Protein AF-A0A965J7B5-F1 (afdb_monomer_lite)

Structure (mmCIF, N/CA/C/O backbone):
data_AF-A0A965J7B5-F1
#
_entry.id   AF-A0A965J7B5-F1
#
loop_
_atom_site.group_PDB
_atom_site.id
_atom_site.type_symbol
_atom_site.label_atom_id
_atom_site.label_alt_id
_atom_site.label_comp_id
_atom_site.label_asym_id
_atom_site.label_entity_id
_atom_site.label_seq_id
_atom_site.pdbx_PDB_ins_code
_atom_site.Cartn_x
_atom_site.Cartn_y
_atom_site.Cartn_z
_atom_site.occupancy
_atom_site.B_iso_or_equiv
_atom_site.auth_seq_id
_atom_site.auth_comp_id
_atom_site.auth_asym_id
_atom_site.auth_atom_id
_atom_site.pdbx_PDB_model_num
ATOM 1 N N . MET A 1 1 ? -20.857 4.710 29.139 1.00 63.91 1 MET A N 1
ATOM 2 C CA . MET A 1 1 ? -20.641 4.285 27.735 1.00 63.91 1 MET A CA 1
ATOM 3 C C . MET A 1 1 ? -19.218 3.798 27.491 1.00 63.91 1 MET A C 1
ATOM 5 O O . MET A 1 1 ? -19.078 2.639 27.129 1.00 63.91 1 MET A O 1
ATOM 9 N N . ASN A 1 2 ? -18.172 4.587 27.774 1.00 78.38 2 ASN A N 1
ATOM 10 C CA . ASN A 1 2 ? -16.781 4.126 27.595 1.00 78.38 2 ASN A CA 1
ATOM 11 C C . ASN A 1 2 ? -16.448 2.851 28.389 1.00 78.38 2 ASN A C 1
ATOM 13 O O . ASN A 1 2 ? -15.720 2.008 27.884 1.00 78.38 2 ASN A O 1
ATOM 17 N N . SER A 1 3 ? -17.035 2.653 29.575 1.00 83.38 3 SER A N 1
ATOM 18 C CA . SER A 1 3 ? -16.912 1.403 30.343 1.00 83.38 3 SER A CA 1
ATOM 19 C C . SER A 1 3 ? -17.447 0.172 29.597 1.00 83.38 3 SER A C 1
ATOM 21 O O . SER A 1 3 ? -16.819 -0.879 29.623 1.00 83.38 3 SER A O 1
ATOM 23 N N . VAL A 1 4 ? -18.567 0.305 28.879 1.00 86.38 4 VAL A N 1
ATOM 24 C CA . VAL A 1 4 ? -19.169 -0.788 28.097 1.00 86.38 4 VAL A CA 1
ATOM 25 C C . VAL A 1 4 ? -18.271 -1.153 26.918 1.00 86.38 4 VAL A C 1
ATOM 27 O O . VAL A 1 4 ? -17.942 -2.321 26.734 1.00 86.38 4 VAL A O 1
ATOM 30 N N . PHE A 1 5 ? -17.817 -0.159 26.150 1.00 88.50 5 PHE A N 1
ATOM 31 C CA . PHE A 1 5 ? -16.920 -0.405 25.018 1.00 88.50 5 PHE A CA 1
ATOM 32 C C . PHE A 1 5 ? -15.550 -0.919 25.466 1.00 88.50 5 PHE A C 1
ATOM 34 O O . PHE A 1 5 ? -14.974 -1.769 24.791 1.00 88.50 5 PHE A O 1
ATOM 41 N N . LYS A 1 6 ? -15.057 -0.472 26.628 1.00 89.88 6 LYS A N 1
ATOM 42 C CA . LYS A 1 6 ? -13.836 -1.003 27.238 1.00 89.88 6 LYS A CA 1
ATOM 43 C C . LYS A 1 6 ? -13.984 -2.488 27.559 1.00 89.88 6 LYS A C 1
ATOM 45 O O . LYS A 1 6 ? -13.116 -3.259 27.169 1.00 89.88 6 LYS A O 1
ATOM 50 N N . ASN A 1 7 ? -15.099 -2.899 28.164 1.00 88.94 7 ASN A N 1
ATOM 51 C CA . ASN A 1 7 ? -15.363 -4.310 28.459 1.00 88.94 7 ASN A CA 1
ATOM 52 C C . ASN A 1 7 ? -15.466 -5.163 27.179 1.00 88.94 7 ASN A C 1
ATOM 54 O O . ASN A 1 7 ? -14.886 -6.246 27.118 1.00 88.94 7 ASN A O 1
ATOM 58 N N . ILE A 1 8 ? -16.155 -4.670 26.140 1.00 88.06 8 ILE A N 1
ATOM 59 C CA . ILE A 1 8 ? -16.237 -5.343 24.828 1.00 88.06 8 ILE A CA 1
ATOM 60 C C . ILE A 1 8 ? -14.834 -5.522 24.233 1.00 88.06 8 ILE A C 1
ATOM 62 O O . ILE A 1 8 ? -14.440 -6.637 23.892 1.00 88.06 8 ILE A O 1
ATOM 66 N N . CYS A 1 9 ? -14.052 -4.440 24.187 1.00 89.69 9 CYS A N 1
ATOM 67 C CA . CYS A 1 9 ? -12.683 -4.461 23.684 1.00 89.69 9 CYS A CA 1
ATOM 68 C C . CYS A 1 9 ? -11.811 -5.454 24.464 1.00 89.69 9 CYS A C 1
ATOM 70 O O . CYS A 1 9 ? -11.135 -6.279 23.857 1.00 89.69 9 CYS A O 1
ATOM 72 N N . GLN A 1 10 ? -11.860 -5.434 25.799 1.00 90.56 10 GLN A N 1
ATOM 73 C CA . GLN A 1 10 ? -11.077 -6.332 26.654 1.00 90.56 10 GLN A CA 1
ATOM 74 C C . GLN A 1 10 ? -11.414 -7.809 26.419 1.00 90.56 10 GLN A C 1
ATOM 76 O O . GLN A 1 10 ? -10.502 -8.634 26.340 1.00 90.56 10 GLN A O 1
ATOM 81 N N . ASN A 1 11 ? -12.696 -8.139 26.241 1.00 88.56 11 ASN A N 1
ATOM 82 C CA . ASN A 1 11 ? -13.115 -9.499 25.906 1.00 88.56 11 ASN A CA 1
ATOM 83 C C . ASN A 1 11 ? -12.501 -9.960 24.579 1.00 88.56 11 ASN A C 1
ATOM 85 O O . ASN A 1 11 ? -11.895 -11.027 24.522 1.00 88.56 11 ASN A O 1
ATOM 89 N N . HIS A 1 12 ? -12.572 -9.133 23.533 1.00 87.19 12 HIS A N 1
ATOM 90 C CA . HIS A 1 12 ? -11.959 -9.464 22.246 1.00 87.19 12 HIS A CA 1
ATOM 91 C C . HIS A 1 12 ? -10.430 -9.512 22.302 1.00 87.19 12 HIS A C 1
ATOM 93 O O . HIS A 1 12 ? -9.822 -10.384 21.683 1.00 87.19 12 HIS A O 1
ATOM 99 N N . CYS A 1 13 ? -9.799 -8.622 23.069 1.00 88.56 13 CYS A N 1
ATOM 100 C CA . CYS A 1 13 ? -8.353 -8.626 23.268 1.00 88.56 13 CYS A CA 1
ATOM 101 C C . CYS A 1 13 ? -7.874 -9.928 23.913 1.00 88.56 13 CYS A C 1
ATOM 103 O O . CYS A 1 13 ? -6.812 -10.427 23.538 1.00 88.56 13 CYS A O 1
ATOM 105 N N . ARG A 1 14 ? -8.646 -10.503 24.846 1.00 89.19 14 ARG A N 1
ATOM 106 C CA . ARG A 1 14 ? -8.339 -11.807 25.448 1.00 89.19 14 ARG A CA 1
ATOM 107 C C . ARG A 1 14 ? -8.349 -12.915 24.395 1.00 89.19 14 ARG A C 1
ATOM 109 O O . ARG A 1 14 ? -7.359 -13.635 24.286 1.00 89.19 14 ARG A O 1
ATOM 116 N N . ASP A 1 15 ? -9.393 -12.987 23.571 1.00 85.62 15 ASP A N 1
ATOM 117 C CA . ASP A 1 15 ? -9.508 -14.009 22.521 1.00 85.62 15 ASP A CA 1
ATOM 118 C C . ASP A 1 15 ? -8.357 -13.914 21.504 1.00 85.62 15 ASP A C 1
ATOM 120 O O . ASP A 1 15 ? -7.748 -14.918 21.125 1.00 85.62 15 ASP A O 1
ATOM 124 N N . VAL A 1 16 ? -8.022 -12.691 21.077 1.00 85.56 16 VAL A N 1
ATOM 125 C CA . VAL A 1 16 ? -6.905 -12.445 20.153 1.00 85.56 16 VAL A CA 1
ATOM 126 C C . VAL A 1 16 ? -5.571 -12.796 20.808 1.00 85.56 16 VAL A C 1
ATOM 128 O O . VAL A 1 16 ? -4.731 -13.430 20.175 1.00 85.56 16 VAL A O 1
ATOM 131 N N . THR A 1 17 ? -5.378 -12.449 22.082 1.00 87.06 17 THR A N 1
ATOM 132 C CA . THR A 1 17 ? -4.167 -12.804 22.836 1.00 87.06 17 THR A CA 1
ATOM 133 C C . THR A 1 17 ? -3.966 -14.319 22.870 1.00 87.06 17 THR A C 1
ATOM 135 O O . THR A 1 17 ? -2.873 -14.805 22.581 1.00 87.06 17 THR A O 1
ATOM 138 N N . GLU A 1 18 ? -5.014 -15.085 23.176 1.00 87.38 18 GLU A N 1
ATOM 139 C CA . GLU A 1 18 ? -4.941 -16.548 23.188 1.00 87.38 18 GLU A CA 1
ATOM 140 C C . GLU A 1 18 ? -4.599 -17.119 21.810 1.00 87.38 18 GLU A C 1
ATOM 142 O O . GLU A 1 18 ? -3.766 -18.022 21.702 1.00 87.38 18 GLU A O 1
ATOM 147 N N . TYR A 1 19 ? -5.191 -16.569 20.749 1.00 82.94 19 TYR A N 1
ATOM 148 C CA . TYR A 1 19 ? -4.880 -16.969 19.381 1.00 82.94 19 TYR A CA 1
ATOM 149 C C . TYR A 1 19 ? -3.414 -16.701 19.012 1.00 82.94 19 TYR A C 1
ATOM 151 O O . TYR A 1 19 ? -2.736 -17.588 18.485 1.00 82.94 19 TYR A O 1
ATOM 159 N N . LEU A 1 20 ? -2.903 -15.505 19.312 1.00 83.75 20 LEU A N 1
ATOM 160 C CA . LEU A 1 20 ? -1.516 -15.139 19.022 1.00 83.75 20 LEU A CA 1
ATOM 161 C C . LEU A 1 20 ? -0.523 -16.014 19.799 1.00 83.75 20 LEU A C 1
ATOM 163 O O . LEU A 1 20 ? 0.513 -16.387 19.248 1.00 83.75 20 LEU A O 1
ATOM 167 N N . ARG A 1 21 ? -0.857 -16.416 21.032 1.00 86.38 21 ARG A N 1
ATOM 168 C CA . ARG A 1 21 ? -0.061 -17.384 21.808 1.00 86.38 21 ARG A CA 1
ATOM 169 C C . ARG A 1 21 ? -0.062 -18.772 21.169 1.00 86.38 21 ARG A C 1
ATOM 171 O O . ARG A 1 21 ? 0.999 -19.360 20.978 1.00 86.38 21 ARG A O 1
ATOM 178 N N . ARG A 1 22 ? -1.230 -19.287 20.762 1.00 86.50 22 ARG A N 1
ATOM 179 C CA . ARG A 1 22 ? -1.335 -20.579 20.044 1.00 86.50 22 ARG A CA 1
ATOM 180 C C . ARG A 1 22 ? -0.564 -20.570 18.723 1.00 86.50 22 ARG A C 1
ATOM 182 O O . ARG A 1 22 ? 0.003 -21.588 18.340 1.00 86.50 22 ARG A O 1
ATOM 189 N N . SER A 1 23 ? -0.509 -19.411 18.071 1.00 82.88 23 SER A N 1
ATOM 190 C CA . SER A 1 23 ? 0.216 -19.191 16.816 1.00 82.88 23 SER A CA 1
ATOM 191 C C . SER A 1 23 ? 1.706 -18.887 17.014 1.00 82.88 23 SER A C 1
ATOM 193 O O . SER A 1 23 ? 2.396 -18.615 16.038 1.00 82.88 23 SER A O 1
ATOM 195 N N . ARG A 1 24 ? 2.212 -18.926 18.259 1.00 87.25 24 ARG A N 1
ATOM 196 C CA . ARG A 1 24 ? 3.608 -18.624 18.635 1.00 87.25 24 ARG A CA 1
ATOM 197 C C . ARG A 1 24 ? 4.084 -17.219 18.23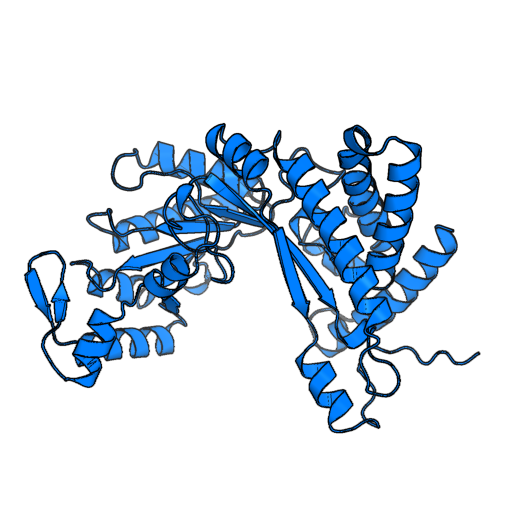9 1.00 87.25 24 ARG A C 1
ATOM 199 O O . ARG A 1 24 ? 5.279 -16.990 18.101 1.00 87.25 24 ARG A O 1
ATOM 206 N N . ILE A 1 25 ? 3.151 -16.282 18.076 1.00 85.38 25 ILE A N 1
ATOM 207 C CA . ILE A 1 25 ? 3.446 -14.858 17.859 1.00 85.38 25 ILE A CA 1
ATOM 208 C C . ILE A 1 25 ? 3.679 -14.162 19.205 1.00 85.38 25 ILE A C 1
ATOM 210 O O . ILE A 1 25 ? 4.534 -13.290 19.310 1.00 85.38 25 ILE A O 1
ATOM 214 N N . LEU A 1 26 ? 2.926 -14.558 20.237 1.00 87.00 26 LEU A N 1
ATOM 215 C CA . LEU A 1 26 ? 3.112 -14.093 21.610 1.00 87.00 26 LEU A CA 1
ATOM 216 C C . LEU A 1 26 ? 3.649 -15.213 22.499 1.00 87.00 26 LEU A C 1
ATOM 218 O O . LEU A 1 26 ? 3.188 -16.354 22.422 1.00 87.00 26 LEU A O 1
ATOM 222 N N . ASN A 1 27 ? 4.575 -14.865 23.389 1.00 89.31 27 ASN A N 1
ATOM 223 C CA . ASN A 1 27 ? 5.051 -15.763 24.433 1.00 89.31 27 ASN A CA 1
ATOM 224 C C . ASN A 1 27 ? 4.004 -15.938 25.543 1.00 89.31 27 ASN A C 1
ATOM 226 O O . ASN A 1 27 ? 3.063 -15.150 25.692 1.00 89.31 27 ASN A O 1
ATOM 230 N N . SER A 1 28 ? 4.192 -16.974 26.366 1.00 85.56 28 SER A N 1
ATOM 231 C CA . SER A 1 28 ? 3.402 -17.155 27.586 1.00 85.56 28 SER A CA 1
ATOM 232 C C . SER A 1 28 ? 3.534 -15.919 28.484 1.00 85.56 28 SER A C 1
ATOM 234 O O . SER A 1 28 ? 4.638 -15.432 28.708 1.00 85.56 28 SER A O 1
ATOM 236 N N . GLY A 1 29 ? 2.405 -15.386 28.956 1.00 86.56 29 GLY A N 1
ATOM 237 C CA . GLY A 1 29 ? 2.354 -14.158 29.756 1.00 86.56 29 GLY A CA 1
ATOM 238 C C . GLY A 1 29 ? 2.235 -12.854 28.958 1.00 86.56 29 GLY A C 1
ATOM 239 O O . GLY A 1 29 ? 1.751 -11.880 29.516 1.00 86.56 29 GLY A O 1
ATOM 240 N N . GLN A 1 30 ? 2.555 -12.826 27.657 1.00 89.19 30 GLN A N 1
ATOM 241 C CA . GLN A 1 30 ? 2.384 -11.613 26.841 1.00 89.19 30 GLN A CA 1
ATOM 242 C C . GLN A 1 30 ? 0.935 -11.426 26.386 1.00 89.19 30 GLN A C 1
ATOM 244 O O . GLN A 1 30 ? 0.268 -12.389 25.999 1.00 89.19 30 GLN A O 1
ATOM 249 N N . HIS A 1 31 ? 0.454 -10.193 26.411 1.00 89.62 31 HIS A N 1
ATOM 250 C CA . HIS A 1 31 ? -0.874 -9.752 26.012 1.00 89.62 31 HIS A CA 1
ATOM 251 C C . HIS A 1 31 ? -0.837 -8.975 24.689 1.00 89.62 31 HIS A C 1
ATOM 253 O O . HIS A 1 31 ? 0.216 -8.560 24.210 1.00 89.62 31 HIS A O 1
ATOM 259 N N . LEU A 1 32 ? -2.005 -8.753 24.078 1.00 87.69 32 LEU A N 1
ATOM 260 C CA . LEU A 1 32 ? -2.105 -7.954 22.851 1.00 87.69 32 LEU A CA 1
ATOM 261 C C . LEU A 1 32 ? -1.522 -6.536 23.011 1.00 87.69 32 LEU A C 1
ATOM 263 O O . LEU A 1 32 ? -0.931 -6.020 22.067 1.00 87.69 32 LEU A O 1
ATOM 267 N N . ALA A 1 33 ? -1.648 -5.921 24.192 1.00 88.81 33 ALA A N 1
ATOM 268 C CA . ALA A 1 33 ? -1.037 -4.622 24.476 1.00 88.81 33 ALA A CA 1
ATOM 269 C C . ALA A 1 33 ? 0.494 -4.660 24.297 1.00 88.81 33 ALA A C 1
ATOM 271 O O . ALA A 1 33 ? 1.034 -3.812 23.589 1.00 88.81 33 ALA A O 1
ATOM 272 N N . ASP A 1 34 ? 1.169 -5.710 24.786 1.00 88.75 34 ASP A N 1
ATOM 273 C CA . ASP A 1 34 ? 2.621 -5.885 24.626 1.00 88.75 34 ASP A CA 1
ATOM 274 C C . ASP A 1 34 ? 3.031 -5.946 23.150 1.00 88.75 34 ASP A C 1
ATOM 276 O O . ASP A 1 34 ? 4.076 -5.415 22.758 1.00 88.75 34 ASP A O 1
ATOM 280 N N . PHE A 1 35 ? 2.195 -6.561 22.303 1.00 87.00 35 PHE A N 1
ATOM 281 C CA . PHE A 1 35 ? 2.411 -6.567 20.857 1.00 87.00 35 PHE A CA 1
ATOM 282 C C . PHE A 1 35 ? 2.351 -5.148 20.285 1.00 87.00 35 PHE A C 1
ATOM 284 O O . PHE A 1 35 ? 3.213 -4.768 19.488 1.00 87.00 35 PHE A O 1
ATOM 291 N N . LEU A 1 36 ? 1.356 -4.353 20.690 1.00 88.56 36 LEU A N 1
ATOM 292 C CA . LEU A 1 36 ? 1.227 -2.968 20.238 1.00 88.56 36 LEU A CA 1
ATOM 293 C C . LEU A 1 36 ? 2.397 -2.103 20.721 1.00 88.56 36 LEU A C 1
ATOM 295 O O . LEU A 1 36 ? 2.904 -1.302 19.934 1.00 88.56 36 LEU A O 1
ATOM 299 N N . HIS A 1 37 ? 2.870 -2.286 21.957 1.00 89.44 37 HIS A N 1
ATOM 300 C CA . HIS A 1 37 ? 4.032 -1.568 22.497 1.00 89.44 37 HIS A CA 1
ATOM 301 C C . HIS A 1 37 ? 5.317 -1.937 21.760 1.00 89.44 37 HIS A C 1
ATOM 303 O O . HIS A 1 37 ? 6.044 -1.056 21.302 1.00 89.44 37 HIS A O 1
ATOM 309 N N . THR A 1 38 ? 5.565 -3.236 21.572 1.00 85.69 38 THR A N 1
ATOM 310 C CA . THR A 1 38 ? 6.755 -3.747 20.869 1.00 85.69 38 THR A CA 1
ATOM 311 C C . THR A 1 38 ? 6.823 -3.213 19.438 1.00 85.69 38 THR A C 1
ATOM 313 O O . THR A 1 38 ? 7.891 -2.849 18.951 1.00 85.69 38 THR A O 1
ATOM 316 N N . ASN A 1 39 ? 5.668 -3.089 18.778 1.00 83.50 39 ASN A N 1
ATOM 317 C CA . ASN A 1 39 ? 5.556 -2.564 17.417 1.00 83.50 39 ASN A CA 1
ATOM 318 C C . ASN A 1 39 ? 5.344 -1.041 17.355 1.00 83.50 39 ASN A C 1
ATOM 320 O O . ASN A 1 39 ? 5.037 -0.513 16.284 1.00 83.50 39 ASN A O 1
ATOM 324 N N . LYS A 1 40 ? 5.496 -0.330 18.483 1.00 84.38 40 LYS A N 1
ATOM 325 C CA . LYS A 1 40 ? 5.359 1.135 18.606 1.00 84.38 40 LYS A CA 1
ATOM 326 C C . LYS A 1 40 ? 4.000 1.684 18.144 1.00 84.38 40 LYS A C 1
ATOM 328 O O . LYS A 1 40 ? 3.876 2.872 17.836 1.00 84.38 40 LYS A O 1
ATOM 333 N N . LEU A 1 41 ? 2.972 0.835 18.103 1.00 86.00 41 LEU A N 1
ATOM 334 C CA . LEU A 1 41 ? 1.585 1.208 17.806 1.00 86.00 41 LEU A CA 1
ATOM 335 C C . LEU A 1 41 ? 0.918 1.901 19.000 1.00 86.00 41 LEU A C 1
ATOM 337 O O . LEU A 1 41 ? 0.046 2.740 18.795 1.00 86.00 41 LEU A O 1
ATOM 341 N N . ALA A 1 42 ? 1.360 1.563 20.209 1.00 88.00 42 ALA A N 1
ATOM 342 C CA . ALA A 1 42 ? 0.901 2.109 21.479 1.00 88.00 42 ALA A CA 1
ATOM 343 C C . ALA A 1 42 ? 2.098 2.620 22.299 1.00 88.00 42 ALA A C 1
ATOM 345 O O . ALA A 1 42 ? 3.215 2.113 22.143 1.00 88.00 42 ALA A O 1
ATOM 346 N N . ASP A 1 43 ? 1.879 3.614 23.160 1.00 85.00 43 ASP A N 1
ATOM 347 C CA . ASP A 1 43 ? 2.878 4.028 24.159 1.00 85.00 43 ASP A CA 1
ATOM 348 C C . ASP A 1 43 ? 2.965 3.016 25.308 1.00 85.00 43 ASP A C 1
ATOM 350 O O . ASP A 1 43 ? 2.020 2.276 25.542 1.00 85.00 43 ASP A O 1
ATOM 354 N N . LYS A 1 44 ? 4.079 2.995 26.058 1.00 83.19 44 LYS A N 1
ATOM 355 C CA . LYS A 1 44 ? 4.384 1.962 27.079 1.00 83.19 44 LYS A CA 1
ATOM 356 C C . LYS A 1 44 ? 3.269 1.691 28.101 1.00 83.19 44 LYS A C 1
ATOM 358 O O . LYS A 1 44 ? 3.209 0.593 28.634 1.00 83.19 44 LYS A O 1
ATOM 363 N N . ASN A 1 45 ? 2.430 2.685 28.383 1.00 86.06 45 ASN A N 1
ATOM 364 C CA . ASN A 1 45 ? 1.358 2.597 29.377 1.00 86.06 45 ASN A CA 1
ATOM 365 C C . ASN A 1 45 ? -0.041 2.630 28.743 1.00 86.06 45 ASN A C 1
ATOM 367 O O . ASN A 1 45 ? -1.022 2.759 29.463 1.00 86.06 45 ASN A O 1
ATOM 371 N N . GLU A 1 46 ? -0.128 2.594 27.413 1.00 90.06 46 GLU A N 1
ATOM 372 C CA . GLU A 1 46 ? -1.388 2.716 26.691 1.00 90.06 46 GLU A CA 1
ATOM 373 C C . GLU A 1 46 ? -1.998 1.333 26.452 1.00 90.06 46 GLU A C 1
ATOM 375 O O . GLU A 1 46 ? -1.406 0.475 25.792 1.00 90.06 46 GLU A O 1
ATOM 380 N N . GLU A 1 47 ? -3.201 1.121 26.973 1.00 92.44 47 GLU A N 1
ATOM 381 C CA . GLU A 1 47 ? -3.977 -0.095 26.737 1.00 92.44 47 GLU A CA 1
ATOM 382 C C . GLU A 1 47 ? -4.608 -0.097 25.337 1.00 92.44 47 GLU A C 1
ATOM 384 O O . GLU A 1 47 ? -4.873 0.949 24.745 1.00 92.44 47 GLU A O 1
ATOM 389 N N . VAL A 1 48 ? -4.965 -1.277 24.812 1.00 93.31 48 VAL A N 1
ATOM 390 C CA . VAL A 1 48 ? -5.558 -1.405 23.459 1.00 93.31 48 VAL A CA 1
ATOM 391 C C . VAL A 1 48 ? -6.787 -0.502 23.272 1.00 93.31 48 VAL A C 1
ATOM 393 O O . VAL A 1 48 ? -6.945 0.154 22.243 1.00 93.31 48 VAL A O 1
ATOM 396 N N . PHE A 1 49 ? -7.654 -0.427 24.285 1.00 94.69 49 PHE A N 1
ATOM 397 C CA . PHE A 1 49 ? -8.832 0.441 24.244 1.00 94.69 49 PHE A CA 1
ATOM 398 C C . PHE A 1 49 ? -8.473 1.934 24.203 1.00 94.69 49 PHE A C 1
ATOM 400 O O . PHE A 1 49 ? -9.191 2.713 23.580 1.00 94.69 49 PHE A O 1
ATOM 407 N N . GLU A 1 50 ? -7.381 2.343 24.847 1.00 95.00 50 GLU A N 1
ATOM 408 C CA . GLU A 1 50 ? -6.932 3.737 24.871 1.00 95.00 50 GLU A CA 1
ATOM 409 C C . GLU A 1 50 ? -6.386 4.156 23.508 1.00 95.00 50 GLU A C 1
ATOM 411 O O . GLU A 1 50 ? -6.769 5.223 23.025 1.00 95.00 50 GLU A O 1
ATOM 416 N N . VAL A 1 51 ? -5.649 3.264 22.830 1.00 94.75 51 VAL A N 1
ATOM 417 C CA . VAL A 1 51 ? -5.248 3.448 21.424 1.00 94.75 51 VAL A CA 1
ATOM 418 C C . VAL A 1 51 ? -6.481 3.685 20.555 1.00 94.75 51 VAL A C 1
ATOM 420 O O . VAL A 1 51 ? -6.554 4.666 19.816 1.00 94.75 51 VAL A O 1
ATOM 423 N N . PHE A 1 52 ? -7.491 2.812 20.659 1.00 96.44 52 PHE A N 1
ATOM 424 C CA . PHE A 1 52 ? -8.721 2.942 19.873 1.00 96.44 52 PHE A CA 1
ATOM 425 C C . PHE A 1 52 ? -9.466 4.237 20.188 1.00 96.44 52 PHE A C 1
ATOM 427 O O . PHE A 1 52 ? -9.899 4.935 19.271 1.00 96.44 52 PHE A O 1
ATOM 434 N N . ASN A 1 53 ? -9.589 4.591 21.465 1.00 96.19 53 ASN A N 1
ATOM 435 C CA . ASN A 1 53 ? -10.242 5.817 21.901 1.00 96.19 53 ASN A CA 1
ATOM 436 C C . ASN A 1 53 ? -9.525 7.068 21.371 1.00 96.19 53 ASN A C 1
ATOM 438 O O . ASN A 1 53 ? -10.168 7.918 20.757 1.00 96.19 53 ASN A O 1
ATOM 442 N N . ARG A 1 54 ? -8.199 7.160 21.530 1.00 96.06 54 ARG A N 1
ATOM 443 C CA . ARG A 1 54 ? -7.383 8.277 21.031 1.00 96.06 54 ARG A CA 1
ATOM 444 C C . ARG A 1 54 ? -7.475 8.400 19.513 1.00 96.06 54 ARG A C 1
ATOM 446 O O . ARG A 1 54 ? -7.797 9.479 19.015 1.00 96.06 54 ARG A O 1
ATOM 453 N N . SER A 1 55 ? -7.244 7.310 18.779 1.00 96.94 55 SER A N 1
ATOM 454 C CA . SER A 1 55 ? -7.257 7.327 17.313 1.00 96.94 55 SER A CA 1
ATOM 455 C C . SER A 1 55 ? -8.628 7.710 16.760 1.00 96.94 55 SER A C 1
ATOM 457 O O . SER A 1 55 ? -8.726 8.593 15.912 1.00 96.94 55 SER A O 1
ATOM 459 N N . THR A 1 56 ? -9.705 7.102 17.265 1.00 97.88 56 THR A N 1
ATOM 460 C CA . THR A 1 56 ? -11.064 7.400 16.786 1.00 97.88 56 THR A CA 1
ATOM 461 C C . THR A 1 56 ? -11.528 8.798 17.173 1.00 97.88 56 THR A C 1
ATOM 463 O O . THR A 1 56 ? -12.206 9.444 16.378 1.00 97.88 56 THR A O 1
ATOM 466 N N . LYS A 1 57 ? -11.151 9.304 18.356 1.00 97.75 57 LYS A N 1
ATOM 467 C CA . LYS A 1 57 ? -11.450 10.683 18.768 1.00 97.75 57 LYS A CA 1
ATOM 468 C C . LYS A 1 57 ? -10.764 11.690 17.862 1.00 97.75 57 LYS A C 1
ATOM 470 O O . LYS A 1 57 ? -11.401 12.635 17.410 1.00 97.75 57 LYS A O 1
ATOM 475 N N . PHE A 1 58 ? -9.481 11.471 17.596 1.00 97.62 58 PHE A N 1
ATOM 476 C CA . PHE A 1 58 ? -8.689 12.337 16.737 1.00 97.62 58 PHE A CA 1
ATOM 477 C C . PHE A 1 58 ? -9.255 12.391 15.310 1.00 97.62 58 PHE A C 1
ATOM 479 O O . PHE A 1 58 ? -9.429 13.473 14.757 1.00 97.62 58 PHE A O 1
ATOM 486 N N . LEU A 1 59 ? -9.614 11.234 14.744 1.00 97.75 59 LEU A N 1
ATOM 487 C CA . LEU A 1 59 ? -10.235 11.159 13.421 1.00 97.75 59 LEU A CA 1
ATOM 488 C C . LEU A 1 59 ? -11.623 11.812 13.406 1.00 97.75 59 LEU A C 1
ATOM 490 O O . LEU A 1 59 ? -11.924 12.581 12.504 1.00 97.75 59 LEU A O 1
ATOM 494 N N . ALA A 1 60 ? -12.474 11.576 14.405 1.00 98.12 60 ALA A N 1
ATOM 495 C CA . ALA A 1 60 ? -13.788 12.222 14.473 1.00 98.12 60 ALA A CA 1
ATOM 496 C C . ALA A 1 60 ? -13.693 13.753 14.604 1.00 98.12 60 ALA A C 1
ATOM 498 O O . ALA A 1 60 ? -14.501 14.477 14.017 1.00 98.12 60 ALA A O 1
ATOM 499 N N . ASP A 1 61 ? -12.689 14.247 15.333 1.00 97.81 61 ASP A N 1
ATOM 500 C CA . ASP A 1 61 ? -12.448 15.676 15.517 1.00 97.81 61 ASP A CA 1
ATOM 501 C C . ASP A 1 61 ? -12.034 16.388 14.226 1.00 97.81 61 ASP A C 1
ATOM 503 O O . ASP A 1 61 ? -12.378 17.557 14.060 1.00 97.81 61 ASP A O 1
ATOM 507 N N . ALA A 1 62 ? -11.369 15.699 13.294 1.00 96.81 62 ALA A N 1
ATOM 508 C CA . ALA A 1 62 ? -10.995 16.273 12.000 1.00 96.81 62 ALA A CA 1
ATOM 509 C C . ALA A 1 62 ? -12.216 16.728 11.180 1.00 96.81 62 ALA A C 1
ATOM 511 O O . ALA A 1 62 ? -12.157 17.735 10.478 1.00 96.81 62 ALA A O 1
ATOM 512 N N . GLY A 1 63 ? -13.357 16.050 11.328 1.00 96.44 63 GLY A N 1
ATOM 513 C CA . GLY A 1 63 ? -14.590 16.436 10.644 1.00 96.44 63 GLY A CA 1
ATOM 514 C C . GLY A 1 63 ? -15.421 17.510 11.361 1.00 96.44 63 GLY A C 1
ATOM 515 O O . GLY A 1 63 ? -16.457 17.919 10.837 1.00 96.44 63 GLY A O 1
ATOM 516 N N . LYS A 1 64 ? -14.980 18.037 12.520 1.00 97.31 64 LYS A N 1
ATOM 517 C CA . LYS A 1 64 ? -15.687 19.119 13.247 1.00 97.31 64 LYS A CA 1
ATOM 518 C C . LYS A 1 64 ? -16.006 20.320 12.363 1.00 97.31 64 LYS A C 1
ATOM 520 O O . LYS A 1 64 ? -17.065 20.919 12.521 1.00 97.31 64 LYS A O 1
ATOM 525 N N . LYS A 1 65 ? -15.112 20.661 11.433 1.00 95.19 65 LYS A N 1
ATOM 526 C CA . LYS A 1 65 ? -15.312 21.781 10.506 1.00 95.19 65 LYS A CA 1
ATOM 527 C C . LYS A 1 65 ? -16.448 21.556 9.497 1.00 95.19 65 LYS A C 1
ATOM 529 O O . LYS A 1 65 ? -16.913 22.524 8.912 1.00 95.19 65 LYS A O 1
ATOM 534 N N . TYR A 1 66 ? -16.900 20.314 9.310 1.00 95.94 66 TYR A N 1
ATOM 535 C CA . TYR A 1 66 ? -17.961 19.957 8.365 1.00 95.94 66 TYR A CA 1
ATOM 536 C C . TYR A 1 66 ? -19.317 19.738 9.035 1.00 95.94 66 TYR A C 1
ATOM 538 O O . TYR A 1 66 ? -20.331 20.200 8.523 1.00 95.94 66 TYR A O 1
ATOM 546 N N . TYR A 1 67 ? -19.347 19.045 10.175 1.00 96.38 67 TYR A N 1
ATOM 547 C CA . TYR A 1 67 ? -20.600 18.659 10.841 1.00 96.38 67 TYR A CA 1
ATOM 548 C C . TYR A 1 67 ? -20.727 19.172 12.288 1.00 96.38 67 TYR A C 1
ATOM 550 O O . TYR A 1 67 ? -21.701 18.878 12.975 1.00 96.38 67 TYR A O 1
ATOM 558 N N . GLY A 1 68 ? -19.773 19.974 12.766 1.00 97.56 68 GLY A N 1
ATOM 559 C CA . GLY A 1 68 ? -19.812 20.599 14.088 1.00 97.56 68 GLY A CA 1
ATOM 560 C C . GLY A 1 68 ? -19.371 19.689 15.242 1.00 97.56 68 GLY A C 1
ATOM 561 O O . GLY A 1 68 ? -19.211 18.475 15.116 1.00 97.56 68 GLY A O 1
ATOM 562 N N . THR A 1 69 ? -19.159 20.296 16.413 1.00 97.56 69 THR A N 1
ATOM 563 C CA . THR A 1 69 ? -18.604 19.619 17.601 1.00 97.56 69 THR A CA 1
ATOM 564 C C . THR A 1 69 ? -19.500 18.510 18.143 1.00 97.56 69 THR A C 1
ATOM 566 O O . THR A 1 69 ? -18.994 17.461 18.540 1.00 97.56 69 THR A O 1
ATOM 569 N N . GLN A 1 70 ? -20.818 18.724 18.160 1.00 97.25 70 GLN A N 1
ATOM 570 C CA . GLN A 1 70 ? -21.753 17.739 18.704 1.00 97.25 70 GLN A CA 1
ATOM 571 C C . GLN A 1 70 ? -21.788 16.472 17.843 1.00 97.25 70 GLN A C 1
ATOM 573 O O . GLN A 1 70 ? -21.697 15.364 18.369 1.00 97.25 70 GLN A O 1
ATOM 578 N N . GLU A 1 71 ? -21.850 16.628 16.520 1.00 97.75 71 GLU A N 1
ATOM 579 C CA . GLU A 1 71 ? -21.880 15.482 15.613 1.00 97.75 71 GLU A CA 1
ATOM 580 C C . GLU A 1 71 ? -20.522 14.771 15.555 1.00 97.75 71 GLU A C 1
ATOM 582 O O . GLU A 1 71 ? -20.471 13.546 15.494 1.00 97.75 71 GLU A O 1
ATOM 587 N N . ALA A 1 72 ? -19.410 15.497 15.720 1.00 97.88 72 ALA A N 1
ATOM 588 C CA . ALA A 1 72 ? -18.092 14.886 15.915 1.00 97.88 72 ALA A CA 1
ATOM 589 C C . ALA A 1 72 ? -18.045 13.955 17.130 1.00 97.88 72 ALA A C 1
ATOM 591 O O . ALA A 1 72 ? -17.476 12.866 17.057 1.00 97.88 72 ALA A O 1
ATOM 592 N N . ALA A 1 73 ? -18.659 14.357 18.245 1.00 97.12 73 ALA A N 1
ATOM 593 C CA . ALA A 1 73 ? -18.745 13.508 19.427 1.00 97.12 73 ALA A CA 1
ATOM 594 C C . ALA A 1 73 ? -19.588 12.249 19.151 1.00 97.12 73 ALA A C 1
ATOM 596 O O . ALA A 1 73 ? -19.180 11.149 19.524 1.00 97.12 73 ALA A O 1
ATOM 597 N N . ASN A 1 74 ? -20.707 12.384 18.431 1.00 96.94 74 ASN A N 1
ATOM 598 C CA . ASN A 1 74 ? -21.541 11.251 18.018 1.00 96.94 74 ASN A CA 1
ATOM 599 C C . ASN A 1 74 ? -20.768 10.269 17.119 1.00 96.94 74 ASN A C 1
ATOM 601 O O . ASN A 1 74 ? -20.801 9.055 17.347 1.00 96.94 74 ASN A O 1
ATOM 605 N N . TRP A 1 75 ? -20.022 10.783 16.138 1.00 97.94 75 TRP A N 1
ATOM 606 C CA . TRP A 1 75 ? -19.179 9.968 15.265 1.00 97.94 75 TRP A CA 1
ATOM 607 C C . TRP A 1 75 ? -18.044 9.290 16.010 1.00 97.94 75 TRP A C 1
ATOM 609 O O . TRP A 1 75 ? -17.817 8.104 15.790 1.00 97.94 75 TRP A O 1
ATOM 619 N N . HIS A 1 76 ? -17.393 9.977 16.950 1.00 97.88 76 HIS A N 1
ATOM 620 C CA . HIS A 1 76 ? -16.396 9.352 17.814 1.00 97.88 76 HIS A CA 1
ATOM 621 C C . HIS A 1 76 ? -16.959 8.105 18.511 1.00 97.88 76 HIS A C 1
ATOM 623 O O . HIS A 1 76 ? -16.309 7.061 18.492 1.00 97.88 76 HIS A O 1
ATOM 629 N N . TYR A 1 77 ? -18.180 8.166 19.055 1.00 95.88 77 TYR A N 1
ATOM 630 C CA . TYR A 1 77 ? -18.799 6.997 19.683 1.00 95.88 77 TYR A CA 1
ATOM 631 C C . TYR A 1 77 ? -19.044 5.851 18.694 1.00 95.88 77 TYR A C 1
ATOM 633 O O . TYR A 1 77 ? -18.758 4.697 19.020 1.00 95.88 77 TYR A O 1
ATOM 641 N N . LYS A 1 78 ? -19.531 6.147 17.483 1.00 96.38 78 LYS A N 1
ATOM 642 C CA . LYS A 1 78 ? -19.739 5.135 16.429 1.00 96.38 78 LYS A CA 1
ATOM 643 C C . LYS A 1 78 ? -18.420 4.509 15.966 1.00 96.38 78 LYS A C 1
ATOM 645 O O . LYS A 1 78 ? -18.330 3.288 15.819 1.00 96.38 78 LYS A O 1
ATOM 650 N N . PHE A 1 79 ? -17.386 5.329 15.795 1.00 98.00 79 PHE A N 1
ATOM 651 C CA . PHE A 1 79 ? -16.045 4.891 15.413 1.00 98.00 79 PHE A CA 1
ATOM 652 C C . PHE A 1 79 ? -15.458 3.987 16.495 1.00 98.00 79 PHE A C 1
ATOM 654 O O . PHE A 1 79 ? -15.052 2.861 16.211 1.00 98.00 79 PHE A O 1
ATOM 661 N N . LEU A 1 80 ? -15.480 4.448 17.749 1.00 97.44 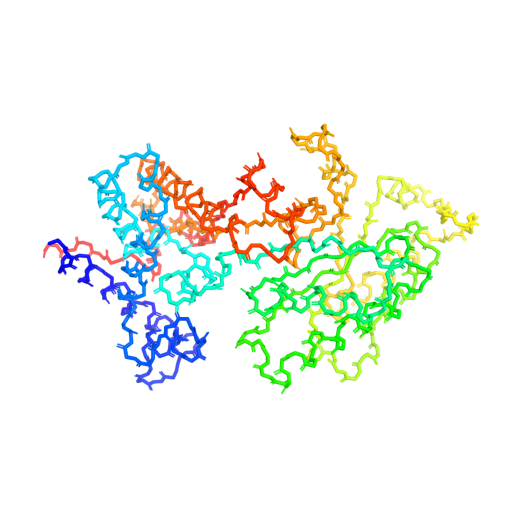80 LEU A N 1
ATOM 662 C CA . LEU A 1 80 ? -14.953 3.707 18.887 1.00 97.44 80 LEU A CA 1
ATOM 663 C C . LEU A 1 80 ? -15.668 2.372 19.068 1.00 97.44 80 LEU A C 1
ATOM 665 O O . LEU A 1 80 ? -14.999 1.361 19.252 1.00 97.44 80 LEU A O 1
ATOM 669 N N . ARG A 1 81 ? -17.002 2.338 18.961 1.00 95.56 81 ARG A N 1
ATOM 670 C CA . ARG A 1 81 ? -17.768 1.087 19.025 1.00 95.56 81 ARG A CA 1
ATOM 671 C C . ARG A 1 81 ? -17.322 0.102 17.944 1.00 95.56 81 ARG A C 1
ATOM 673 O O . ARG A 1 81 ? -17.071 -1.056 18.255 1.00 95.56 81 ARG A O 1
ATOM 680 N N . SER A 1 82 ? -17.197 0.562 16.700 1.00 96.06 82 SER A N 1
ATOM 681 C CA . SER A 1 82 ? -16.860 -0.295 15.554 1.00 96.06 82 SER A CA 1
ATOM 682 C C . SER A 1 82 ? -15.456 -0.897 15.655 1.00 96.06 82 SER A C 1
ATOM 684 O O . SER A 1 82 ? -15.248 -2.057 15.296 1.00 96.06 82 SER A O 1
ATOM 686 N N . VAL A 1 83 ? -14.497 -0.131 16.181 1.00 96.06 83 VAL A N 1
ATOM 687 C CA . VAL A 1 83 ? -13.120 -0.601 16.387 1.00 96.06 83 VAL A CA 1
ATOM 688 C C . VAL A 1 83 ? -13.005 -1.457 17.656 1.00 96.06 83 VAL A C 1
ATOM 690 O O . VAL A 1 83 ? -12.362 -2.503 17.630 1.00 96.06 83 VAL A O 1
ATOM 693 N N . ALA A 1 84 ? -13.686 -1.088 18.748 1.00 93.75 84 ALA A N 1
ATOM 694 C CA . ALA A 1 84 ? -13.710 -1.862 19.994 1.00 93.75 84 ALA A CA 1
ATOM 695 C C . ALA A 1 84 ? -14.370 -3.242 19.836 1.00 93.75 84 ALA A C 1
ATOM 697 O O . ALA A 1 84 ? -13.972 -4.178 20.521 1.00 93.75 84 ALA A O 1
ATOM 698 N N . ASP A 1 85 ? -15.336 -3.374 18.924 1.00 91.56 85 ASP A N 1
ATOM 699 C CA . ASP A 1 85 ? -15.978 -4.640 18.524 1.00 91.56 85 ASP A CA 1
ATOM 700 C C . ASP A 1 85 ? -15.158 -5.404 17.455 1.00 91.56 85 ASP A C 1
ATOM 702 O O . ASP A 1 85 ? -15.566 -6.440 16.934 1.00 91.56 85 ASP A O 1
ATOM 706 N N . PHE A 1 86 ? -13.981 -4.884 17.078 1.00 94.06 86 PHE A N 1
ATOM 707 C CA . PHE A 1 86 ? -13.073 -5.462 16.079 1.00 94.06 86 PHE A CA 1
ATOM 708 C C . PHE A 1 86 ? -13.723 -5.659 14.696 1.00 94.06 86 PHE A C 1
ATOM 710 O O . PHE A 1 86 ? -13.189 -6.411 13.879 1.00 94.06 86 PHE A O 1
ATOM 717 N N . LYS A 1 87 ? -14.859 -4.999 14.425 1.00 95.44 87 LYS A N 1
ATOM 718 C CA . LYS A 1 87 ? -15.544 -4.987 13.122 1.00 95.44 87 LYS A CA 1
ATOM 719 C C . LYS A 1 87 ? -14.748 -4.194 12.098 1.00 95.44 87 LYS A C 1
ATOM 721 O O . LYS A 1 87 ? -14.615 -4.627 10.955 1.00 95.44 87 LYS A O 1
ATOM 726 N N . VAL A 1 88 ? -14.194 -3.066 12.537 1.00 97.75 88 VAL A N 1
ATOM 727 C CA . VAL A 1 88 ? -13.332 -2.190 11.743 1.00 97.75 88 VAL A CA 1
ATOM 728 C C . VAL A 1 88 ? -11.920 -2.241 12.306 1.00 97.75 88 VAL A C 1
ATOM 730 O O . VAL A 1 88 ? -11.701 -1.955 13.481 1.00 97.75 88 VAL A O 1
ATOM 733 N N . ILE A 1 89 ? -10.952 -2.578 11.459 1.00 95.75 89 ILE A N 1
ATOM 734 C CA . ILE A 1 89 ? -9.530 -2.571 11.797 1.00 95.75 89 ILE A CA 1
ATOM 735 C C . ILE A 1 89 ? -8.891 -1.354 11.137 1.00 95.75 89 ILE A C 1
ATOM 737 O O . ILE A 1 89 ? -8.832 -1.249 9.907 1.00 95.75 89 ILE A O 1
ATOM 741 N N . LEU A 1 90 ? -8.423 -0.414 11.956 1.00 95.50 90 LEU A N 1
ATOM 742 C CA . LEU A 1 90 ? -7.743 0.785 11.472 1.00 95.50 90 LEU A CA 1
ATOM 743 C C . LEU A 1 90 ? -6.388 0.430 10.850 1.00 95.50 90 LEU A C 1
ATOM 745 O O . LEU A 1 90 ? -5.697 -0.482 11.311 1.00 95.50 90 LEU A O 1
ATOM 749 N N . GLY A 1 91 ? -5.986 1.186 9.827 1.00 91.38 91 GLY A N 1
ATOM 750 C CA . GLY A 1 91 ? -4.639 1.092 9.276 1.00 91.38 91 GLY A CA 1
ATOM 751 C C . GLY A 1 91 ? -3.577 1.372 10.345 1.00 91.38 91 GLY A C 1
ATOM 752 O O . GLY A 1 91 ? -3.786 2.179 11.253 1.00 91.38 91 GLY A O 1
ATOM 753 N N . SER A 1 92 ? -2.410 0.729 10.228 1.00 89.19 92 SER A N 1
ATOM 754 C CA . SER A 1 92 ? -1.317 0.883 11.204 1.00 89.19 92 SER A CA 1
ATOM 755 C C . SER A 1 92 ? -0.975 2.353 11.515 1.00 89.19 92 SER A C 1
ATOM 757 O O . SER A 1 92 ? -0.942 2.690 12.696 1.00 89.19 92 SER A O 1
ATOM 759 N N . PRO A 1 93 ? -0.805 3.259 10.529 1.00 90.62 93 PRO A N 1
ATOM 760 C CA . PRO A 1 93 ? -0.482 4.661 10.813 1.00 90.62 93 PRO A CA 1
ATOM 761 C C . PRO A 1 93 ? -1.588 5.418 11.557 1.00 90.62 93 PRO A C 1
ATOM 763 O O . PRO A 1 93 ? -1.285 6.320 12.333 1.00 90.62 93 PRO A O 1
ATOM 766 N N . MET A 1 94 ? -2.861 5.039 11.398 1.00 93.31 94 MET A N 1
ATOM 767 C CA . MET A 1 94 ? -3.959 5.618 12.183 1.00 93.31 94 MET A CA 1
ATOM 768 C C . MET A 1 94 ? -3.863 5.215 13.658 1.00 93.31 94 MET A C 1
ATOM 770 O O . MET A 1 94 ? -4.136 6.027 14.537 1.00 93.31 94 MET A O 1
ATOM 774 N N . LEU A 1 95 ? -3.429 3.988 13.954 1.00 92.00 95 LEU A N 1
ATOM 775 C CA . LEU A 1 95 ? -3.161 3.554 15.330 1.00 92.00 95 LEU A CA 1
ATOM 776 C C . LEU A 1 95 ? -1.910 4.255 15.889 1.00 92.00 95 LEU A C 1
ATOM 778 O O . LEU A 1 95 ? -1.918 4.793 16.996 1.00 92.00 95 LEU A O 1
ATOM 782 N N . THR A 1 96 ? -0.848 4.322 15.080 1.00 89.25 96 THR A N 1
ATOM 783 C CA . THR A 1 96 ? 0.452 4.875 15.476 1.00 89.25 96 THR A CA 1
ATOM 784 C C . THR A 1 96 ? 0.434 6.395 15.666 1.00 89.25 96 THR A C 1
ATOM 786 O O . THR A 1 96 ? 1.009 6.887 16.635 1.00 89.25 96 THR A O 1
ATOM 789 N N . ASN A 1 97 ? -0.168 7.164 14.757 1.00 91.31 97 ASN A N 1
ATOM 790 C CA . ASN A 1 97 ? 0.073 8.610 14.664 1.00 91.31 97 ASN A CA 1
ATOM 791 C C . ASN A 1 97 ? -1.116 9.468 15.131 1.00 91.31 97 ASN A C 1
ATOM 793 O O . ASN A 1 97 ? -0.899 10.552 15.676 1.00 91.31 97 ASN A O 1
ATOM 797 N N . ALA A 1 98 ? -2.360 9.005 14.962 1.00 93.31 98 ALA A N 1
ATOM 798 C CA . ALA A 1 98 ? -3.558 9.806 15.236 1.00 93.31 98 ALA A CA 1
ATOM 799 C C . ALA A 1 98 ? -3.632 10.259 16.705 1.00 93.31 98 ALA A C 1
ATOM 801 O O . ALA A 1 98 ? -3.674 9.436 17.611 1.00 93.31 98 ALA A O 1
ATOM 802 N N . GLY A 1 99 ? -3.640 11.567 16.965 1.00 90.25 99 GLY A N 1
ATOM 803 C CA . GLY A 1 99 ? -3.708 12.114 18.328 1.00 90.25 99 GLY A CA 1
ATOM 804 C C . GLY A 1 99 ? -2.448 11.914 19.175 1.00 90.25 99 GLY A C 1
ATOM 805 O O . GLY A 1 99 ? -2.485 12.195 20.367 1.00 90.25 99 GLY A O 1
ATOM 806 N N . ARG A 1 100 ? -1.348 11.434 18.578 1.00 87.44 100 ARG A N 1
ATOM 807 C CA . ARG A 1 100 ? -0.051 11.258 19.252 1.00 87.44 100 ARG A CA 1
ATOM 808 C C . ARG A 1 100 ? 1.075 12.028 18.572 1.00 87.44 100 ARG A C 1
ATOM 810 O O . ARG A 1 100 ? 1.998 12.480 19.238 1.00 87.44 100 ARG A O 1
ATOM 817 N N . ARG A 1 101 ? 1.035 12.142 17.242 1.00 82.69 101 ARG A N 1
ATOM 818 C CA . ARG A 1 101 ? 2.136 12.695 16.447 1.00 82.69 101 ARG A CA 1
ATOM 819 C C . ARG A 1 101 ? 1.629 13.635 15.372 1.00 82.69 101 ARG A C 1
ATOM 821 O O . ARG A 1 101 ? 0.598 13.393 14.737 1.00 82.69 101 ARG A O 1
ATOM 828 N N . GLU A 1 102 ? 2.436 14.643 15.085 1.00 84.75 102 GLU A N 1
ATOM 829 C CA . GLU A 1 102 ? 2.298 15.498 13.906 1.00 84.75 102 GLU A CA 1
ATOM 830 C C . GLU A 1 102 ? 2.879 14.793 12.668 1.00 84.75 102 GLU A C 1
ATOM 832 O O . GLU A 1 102 ? 3.783 15.273 11.995 1.00 84.75 102 GLU A O 1
ATOM 837 N N . LYS A 1 103 ? 2.382 13.581 12.397 1.00 86.81 103 LYS A N 1
ATOM 838 C CA . LYS A 1 103 ? 2.751 12.751 11.243 1.00 86.81 103 LYS A CA 1
ATOM 839 C C . LYS A 1 103 ? 1.504 12.335 10.472 1.00 86.81 103 LYS A C 1
ATOM 841 O O . LYS A 1 103 ? 0.401 12.327 11.023 1.00 86.81 103 LYS A O 1
ATOM 846 N N . SER A 1 104 ? 1.687 11.983 9.203 1.00 90.81 104 SER A N 1
ATOM 847 C CA . SER A 1 104 ? 0.617 11.456 8.352 1.00 90.81 104 SER A CA 1
ATOM 848 C C . SER A 1 104 ? -0.069 10.240 8.991 1.00 90.81 104 SER A C 1
ATOM 850 O O . SER A 1 104 ? 0.559 9.473 9.718 1.00 90.81 104 SER A O 1
ATOM 852 N N . VAL A 1 105 ? -1.361 10.056 8.722 1.00 94.00 105 VAL A N 1
ATOM 853 C CA . VAL A 1 105 ? -2.098 8.821 9.050 1.00 94.00 105 VAL A CA 1
ATOM 854 C C . VAL A 1 105 ? -2.312 7.924 7.818 1.00 94.00 105 VAL A C 1
ATOM 856 O O . VAL A 1 105 ? -3.011 6.916 7.913 1.00 94.00 105 VAL A O 1
ATOM 859 N N . SER A 1 106 ? -1.679 8.267 6.689 1.00 93.12 106 SER A N 1
ATOM 860 C CA . SER A 1 106 ? -1.621 7.464 5.460 1.00 93.12 106 SER A CA 1
ATOM 861 C C . SER A 1 106 ? -0.636 6.310 5.592 1.00 93.12 106 SER A C 1
ATOM 863 O O . SER A 1 106 ? 0.392 6.442 6.254 1.00 93.12 106 SER A O 1
ATOM 865 N N . ALA A 1 107 ? -0.912 5.201 4.903 1.00 89.69 107 ALA A N 1
ATOM 866 C CA . ALA A 1 107 ? -0.028 4.033 4.887 1.00 89.69 107 ALA A CA 1
ATOM 867 C C . ALA A 1 107 ? 0.899 3.976 3.677 1.00 89.69 107 ALA A C 1
ATOM 869 O O . ALA A 1 107 ? 2.016 3.477 3.802 1.00 89.69 107 ALA A O 1
ATOM 870 N N . CYS A 1 108 ? 0.456 4.463 2.518 1.00 94.06 108 CYS A N 1
ATOM 871 C CA . CYS A 1 108 ? 1.217 4.343 1.281 1.00 94.06 108 CYS A CA 1
ATOM 872 C C . CYS A 1 108 ? 1.094 5.590 0.402 1.00 94.06 108 CYS A C 1
ATOM 874 O O . CYS A 1 108 ? 0.098 6.319 0.486 1.00 94.06 108 CYS A O 1
ATOM 876 N N . SER A 1 109 ? 2.093 5.803 -0.452 1.00 96.56 109 SER A N 1
ATOM 877 C CA . SER A 1 109 ? 2.169 6.921 -1.392 1.00 96.56 109 SER A CA 1
ATOM 878 C C . SER A 1 109 ? 2.981 6.604 -2.637 1.00 96.56 109 SER A C 1
ATOM 880 O O . SER A 1 109 ? 3.798 5.688 -2.644 1.00 96.56 109 SER A O 1
ATOM 882 N N . ILE A 1 110 ? 2.806 7.427 -3.669 1.00 97.75 110 ILE A N 1
ATOM 883 C CA . ILE A 1 110 ? 3.751 7.550 -4.783 1.00 97.75 110 ILE A CA 1
ATOM 884 C C . ILE A 1 110 ? 4.408 8.924 -4.653 1.00 97.75 110 ILE A C 1
ATOM 886 O O . ILE A 1 110 ? 3.753 9.931 -4.929 1.00 97.75 110 ILE A O 1
ATOM 890 N N . PRO A 1 111 ? 5.654 9.017 -4.158 1.00 97.50 111 PRO A N 1
ATOM 891 C CA . PRO A 1 111 ? 6.360 10.291 -4.084 1.00 97.50 111 PRO A CA 1
ATOM 892 C C . PRO A 1 111 ? 6.467 10.938 -5.474 1.00 97.50 111 PRO A C 1
ATOM 894 O O . PRO A 1 111 ? 6.726 10.223 -6.440 1.00 97.50 111 PRO A O 1
ATOM 897 N N . PRO A 1 112 ? 6.319 12.269 -5.605 1.00 96.69 112 PRO A N 1
ATOM 898 C CA . PRO A 1 112 ? 6.416 12.958 -6.888 1.00 96.69 112 PRO A CA 1
ATOM 899 C C . PRO A 1 112 ? 7.881 13.176 -7.297 1.00 96.69 112 PRO A C 1
ATOM 901 O O . PRO A 1 112 ? 8.345 14.304 -7.462 1.00 96.69 112 PRO A O 1
ATOM 904 N N . VAL A 1 113 ? 8.632 12.080 -7.409 1.00 96.31 113 VAL A N 1
ATOM 905 C CA . VAL A 1 113 ? 10.041 12.085 -7.810 1.00 96.31 113 VAL A CA 1
ATOM 906 C C . VAL A 1 113 ? 10.169 11.817 -9.303 1.00 96.31 113 VAL A C 1
ATOM 908 O O . VAL A 1 113 ? 9.582 10.880 -9.831 1.00 96.31 113 VAL A O 1
ATOM 911 N N . ASN A 1 114 ? 11.006 12.590 -9.991 1.00 95.69 114 ASN A N 1
ATOM 912 C CA . ASN A 1 114 ? 11.438 12.241 -11.340 1.00 95.69 114 ASN A CA 1
ATOM 913 C C . ASN A 1 114 ? 12.812 11.566 -11.275 1.00 95.69 114 ASN A C 1
ATOM 915 O O . ASN A 1 114 ? 13.842 12.240 -11.269 1.00 95.69 114 ASN A O 1
ATOM 919 N N . LEU A 1 115 ? 12.822 10.232 -11.247 1.00 96.81 115 LEU A N 1
ATOM 920 C CA . LEU A 1 115 ? 14.038 9.431 -11.060 1.00 96.81 115 LEU A CA 1
ATOM 921 C C . LEU A 1 115 ? 15.093 9.618 -12.163 1.00 96.81 115 LEU A C 1
ATOM 923 O O . LEU A 1 115 ? 16.269 9.355 -11.929 1.00 96.81 115 LEU A O 1
ATOM 927 N N . SER A 1 116 ? 14.688 10.069 -13.353 1.00 95.19 116 SER A N 1
ATOM 928 C CA . SER A 1 116 ? 15.594 10.294 -14.490 1.00 95.19 116 SER A CA 1
ATOM 929 C C . SER A 1 116 ? 16.238 11.686 -14.500 1.00 95.19 116 SER A C 1
ATOM 931 O O . SER A 1 116 ? 17.268 11.881 -15.144 1.00 95.19 116 SER A O 1
ATOM 933 N N . LYS A 1 117 ? 15.639 12.663 -13.803 1.00 94.94 117 LYS A N 1
ATOM 934 C CA . LYS A 1 117 ? 16.036 14.083 -13.866 1.00 94.94 117 LYS A CA 1
ATOM 935 C C . LYS A 1 117 ? 16.539 14.646 -12.543 1.00 94.94 117 LYS A C 1
ATOM 937 O O . LYS A 1 117 ? 17.336 15.580 -12.556 1.00 94.94 117 LYS A O 1
ATOM 942 N N . MET A 1 118 ? 16.044 14.135 -11.420 1.00 96.00 118 MET A N 1
ATOM 943 C CA . MET A 1 118 ? 16.432 14.616 -10.095 1.00 96.00 118 MET A CA 1
ATOM 944 C C . MET A 1 118 ? 17.793 14.067 -9.683 1.00 96.00 118 MET A C 1
ATOM 946 O O . MET A 1 118 ? 18.184 12.960 -10.063 1.00 96.00 118 MET A O 1
ATOM 950 N N . LYS A 1 119 ? 18.505 14.830 -8.851 1.00 96.81 119 LYS A N 1
ATOM 951 C CA . LYS A 1 119 ? 19.736 14.337 -8.230 1.00 96.81 119 LYS A CA 1
ATOM 952 C C . LYS A 1 119 ? 19.403 13.272 -7.189 1.00 96.81 119 LYS A C 1
ATOM 954 O O . LYS A 1 119 ? 18.343 13.304 -6.563 1.00 96.81 119 LYS A O 1
ATOM 959 N N . ARG A 1 120 ? 20.336 12.347 -6.961 1.00 95.56 120 ARG A N 1
ATOM 960 C CA . ARG A 1 120 ? 20.169 11.252 -5.994 1.00 95.56 120 ARG A CA 1
ATOM 961 C C . ARG A 1 120 ? 19.840 11.771 -4.595 1.00 95.56 120 ARG A C 1
ATOM 963 O O . ARG A 1 120 ? 18.925 11.267 -3.958 1.00 95.56 120 ARG A O 1
ATOM 970 N N . GLU A 1 121 ? 20.512 12.829 -4.157 1.00 95.38 121 GLU A N 1
ATOM 971 C CA . GLU A 1 121 ? 20.311 13.434 -2.839 1.00 95.38 121 GLU A CA 1
ATOM 972 C C . GLU A 1 121 ? 18.905 14.031 -2.688 1.00 95.38 121 GLU A C 1
ATOM 974 O O . GLU A 1 121 ? 18.283 13.883 -1.639 1.00 95.38 121 GLU A O 1
ATOM 979 N N . GLU A 1 122 ? 18.377 14.655 -3.745 1.00 96.62 122 GLU A N 1
ATOM 980 C CA . GLU A 1 122 ? 17.017 15.209 -3.769 1.00 96.62 122 GLU A CA 1
ATOM 981 C C . GLU A 1 122 ? 15.967 14.092 -3.721 1.00 96.62 122 GLU A C 1
ATOM 983 O O . GLU A 1 122 ? 14.973 14.205 -3.001 1.00 96.62 122 GLU A O 1
ATOM 988 N N . ILE A 1 123 ? 16.208 12.992 -4.446 1.00 97.06 123 ILE A N 1
ATOM 989 C CA . ILE A 1 123 ? 15.363 11.792 -4.407 1.00 97.06 123 ILE A CA 1
ATOM 990 C C . ILE A 1 123 ? 15.365 11.204 -2.994 1.00 97.06 123 ILE A C 1
ATOM 992 O O . ILE A 1 123 ? 14.296 10.991 -2.428 1.00 97.06 123 ILE A O 1
ATOM 996 N N . ALA A 1 124 ? 16.541 10.973 -2.403 1.00 96.12 124 ALA A N 1
ATOM 997 C CA . ALA A 1 124 ? 16.656 10.402 -1.063 1.00 96.12 124 ALA A CA 1
ATOM 998 C C . ALA A 1 124 ? 15.994 11.281 0.002 1.00 96.12 124 ALA A C 1
ATOM 1000 O O . ALA A 1 124 ? 15.288 10.756 0.858 1.00 96.12 124 ALA A O 1
ATOM 1001 N N . GLN A 1 125 ? 16.171 12.604 -0.073 1.00 95.94 125 GLN A N 1
ATOM 1002 C CA . GLN A 1 125 ? 15.512 13.532 0.842 1.00 95.94 125 GLN A CA 1
ATOM 1003 C C . GLN A 1 125 ? 13.988 13.432 0.724 1.00 95.94 125 GLN A C 1
ATOM 1005 O O . GLN A 1 125 ? 13.307 13.237 1.730 1.00 95.94 125 GLN A O 1
ATOM 1010 N N . MET A 1 126 ? 13.453 13.507 -0.500 1.00 96.62 126 MET A N 1
ATOM 1011 C CA . MET A 1 126 ? 12.008 13.448 -0.710 1.00 96.62 126 MET A CA 1
ATOM 1012 C C . MET A 1 126 ? 11.432 12.107 -0.256 1.00 96.62 126 MET A C 1
ATOM 1014 O O . MET A 1 126 ? 10.438 12.088 0.462 1.00 96.62 126 MET A O 1
ATOM 1018 N N . VAL A 1 127 ? 12.053 10.988 -0.635 1.00 95.62 127 VAL A N 1
ATOM 1019 C CA . VAL A 1 127 ? 11.632 9.641 -0.222 1.00 95.62 127 VAL A CA 1
ATOM 1020 C C . VAL A 1 127 ? 11.665 9.501 1.304 1.00 95.62 127 VAL A C 1
ATOM 1022 O O . VAL A 1 127 ? 10.682 9.047 1.899 1.00 95.62 127 VAL A O 1
ATOM 1025 N N . GLY A 1 128 ? 12.723 9.995 1.951 1.00 94.12 128 GLY A N 1
ATOM 1026 C CA . GLY A 1 128 ? 12.841 10.007 3.406 1.00 94.12 128 GLY A CA 1
ATOM 1027 C C . GLY A 1 128 ? 11.751 10.821 4.101 1.00 94.12 128 GLY A C 1
ATOM 1028 O O . GLY A 1 128 ? 11.252 10.416 5.157 1.00 94.12 128 GLY A O 1
ATOM 1029 N N . ASP A 1 129 ? 11.280 11.915 3.498 1.00 93.88 129 ASP A N 1
ATOM 1030 C CA . ASP A 1 129 ? 10.160 12.684 4.046 1.00 93.88 129 ASP A CA 1
ATOM 1031 C C . ASP A 1 129 ? 8.844 11.881 4.067 1.00 93.88 129 ASP A C 1
ATOM 1033 O O . ASP A 1 129 ? 8.036 12.055 4.987 1.00 93.88 129 ASP A O 1
ATOM 1037 N N . TYR A 1 130 ? 8.632 10.950 3.128 1.00 94.56 130 TYR A N 1
ATOM 1038 C CA . TYR A 1 130 ? 7.504 10.006 3.180 1.00 94.56 130 TYR A CA 1
ATOM 1039 C C . TYR A 1 130 ? 7.751 8.877 4.192 1.00 94.56 130 TYR A C 1
ATOM 1041 O O . TYR A 1 130 ? 6.886 8.586 5.025 1.00 94.56 130 TYR A O 1
ATOM 1049 N N . HIS A 1 131 ? 8.940 8.271 4.194 1.00 93.56 131 HIS A N 1
ATOM 1050 C CA . HIS A 1 131 ? 9.251 7.136 5.070 1.00 93.56 131 HIS A CA 1
ATOM 1051 C C . HIS A 1 131 ? 9.245 7.505 6.559 1.00 93.56 131 HIS A C 1
ATOM 1053 O O . HIS A 1 131 ? 8.707 6.769 7.388 1.00 93.56 131 HIS A O 1
ATOM 1059 N N . THR A 1 132 ? 9.750 8.685 6.925 1.00 89.19 132 THR A N 1
ATOM 1060 C CA . THR A 1 132 ? 9.721 9.200 8.312 1.00 89.19 132 THR A CA 1
ATOM 1061 C C . THR A 1 132 ? 8.307 9.439 8.847 1.00 89.19 132 THR A C 1
ATOM 1063 O O . THR A 1 132 ? 8.094 9.457 10.071 1.00 89.19 132 THR A O 1
ATOM 1066 N N . ARG A 1 133 ? 7.318 9.542 7.950 1.00 88.94 133 ARG A N 1
ATOM 1067 C CA . ARG A 1 133 ? 5.881 9.591 8.258 1.00 88.94 133 ARG A CA 1
ATOM 1068 C C . ARG A 1 133 ? 5.220 8.207 8.294 1.00 88.94 133 ARG A C 1
ATOM 1070 O O . ARG A 1 133 ? 4.052 8.120 8.662 1.00 88.94 133 ARG A O 1
ATOM 1077 N N . GLY A 1 134 ? 5.967 7.138 8.017 1.00 88.00 134 GLY A N 1
ATOM 1078 C CA . GLY A 1 134 ? 5.495 5.752 8.042 1.00 88.00 134 GLY A CA 1
ATOM 1079 C C . GLY A 1 134 ? 4.768 5.324 6.769 1.00 88.00 134 GLY A C 1
ATOM 1080 O O . GLY A 1 134 ? 3.947 4.409 6.829 1.00 88.00 134 GLY A O 1
ATOM 1081 N N . MET A 1 135 ? 5.026 6.006 5.651 1.00 92.62 135 MET A N 1
ATOM 1082 C CA . MET A 1 135 ? 4.378 5.743 4.371 1.00 92.62 135 MET A CA 1
ATOM 1083 C C . MET A 1 135 ? 5.271 4.852 3.510 1.00 92.62 135 MET A C 1
ATOM 1085 O O . MET A 1 135 ? 6.408 5.213 3.224 1.00 92.62 135 MET A O 1
ATOM 1089 N N . GLY A 1 136 ? 4.761 3.699 3.086 1.00 94.81 136 GLY A N 1
ATOM 1090 C CA . GLY A 1 136 ? 5.416 2.883 2.068 1.00 94.81 136 GLY A CA 1
ATOM 1091 C C . GLY A 1 136 ? 5.291 3.506 0.678 1.00 94.81 136 GLY A C 1
ATOM 1092 O O . GLY A 1 136 ? 4.261 4.109 0.373 1.00 94.81 136 GLY A O 1
ATOM 1093 N N . THR A 1 137 ? 6.316 3.371 -0.159 1.00 97.31 137 THR A N 1
ATOM 1094 C CA . THR A 1 137 ? 6.413 4.129 -1.416 1.00 97.31 137 THR A CA 1
ATOM 1095 C C . THR A 1 137 ? 6.443 3.240 -2.657 1.00 97.31 137 THR A C 1
ATOM 1097 O O . THR A 1 137 ? 6.921 2.110 -2.621 1.00 97.31 137 THR A O 1
ATOM 1100 N N . GLY A 1 138 ? 5.891 3.719 -3.769 1.00 98.00 138 GLY A N 1
ATOM 1101 C CA . GLY A 1 138 ? 5.983 3.054 -5.071 1.00 98.00 138 GLY A CA 1
ATOM 1102 C C . GLY A 1 138 ? 6.700 3.922 -6.098 1.00 98.00 138 GLY A C 1
ATOM 1103 O O . GLY A 1 138 ? 6.606 5.147 -6.043 1.00 98.00 138 GLY A O 1
ATOM 1104 N N . PHE A 1 139 ? 7.396 3.283 -7.038 1.00 98.38 139 PHE A N 1
ATOM 1105 C CA . PHE A 1 139 ? 8.202 3.948 -8.059 1.00 98.38 139 PHE A CA 1
ATOM 1106 C C . PHE A 1 139 ? 7.978 3.326 -9.439 1.00 98.38 139 PHE A C 1
ATOM 1108 O O . PHE A 1 139 ? 7.976 2.100 -9.590 1.00 98.38 139 PHE A O 1
ATOM 1115 N N . CYS A 1 140 ? 7.800 4.180 -10.447 1.00 97.81 140 CYS A N 1
ATOM 1116 C CA . CYS A 1 140 ? 7.887 3.803 -11.854 1.00 97.81 140 CYS A CA 1
ATOM 1117 C C . CYS A 1 140 ? 9.330 4.006 -12.331 1.00 97.81 140 CYS A C 1
ATOM 1119 O O . CYS A 1 140 ? 9.908 5.073 -12.125 1.00 97.81 140 CYS A O 1
ATOM 1121 N N . LEU A 1 141 ? 9.921 2.980 -12.938 1.00 98.25 141 LEU A N 1
ATOM 1122 C CA . LEU A 1 141 ? 11.326 2.975 -13.357 1.00 98.25 141 LEU A CA 1
ATOM 1123 C C . LEU A 1 141 ? 11.493 3.089 -14.878 1.00 98.25 141 LEU A C 1
ATOM 1125 O O . LEU A 1 141 ? 12.618 3.030 -15.362 1.00 98.25 141 LEU A O 1
ATOM 1129 N N . ASP A 1 142 ? 10.396 3.255 -15.619 1.00 97.06 142 ASP A N 1
ATOM 1130 C CA . ASP A 1 142 ? 10.364 3.183 -17.086 1.00 97.06 142 ASP A CA 1
ATOM 1131 C C . ASP A 1 142 ? 11.266 4.218 -17.775 1.00 97.06 142 ASP A C 1
ATOM 1133 O O . ASP A 1 142 ? 11.839 3.925 -18.820 1.00 97.06 142 ASP A O 1
ATOM 1137 N N . ASP A 1 143 ? 11.428 5.403 -17.180 1.00 95.31 143 ASP A N 1
ATOM 1138 C CA . ASP A 1 143 ? 12.259 6.484 -17.728 1.00 95.31 143 ASP A CA 1
ATOM 1139 C C . ASP A 1 143 ? 13.721 6.438 -17.229 1.00 95.31 143 ASP A C 1
ATOM 1141 O O . ASP A 1 143 ? 14.521 7.332 -17.517 1.00 95.31 143 ASP A O 1
ATOM 1145 N N . VAL A 1 144 ? 14.095 5.429 -16.434 1.00 97.00 144 VAL A N 1
ATOM 1146 C CA . VAL A 1 144 ? 15.422 5.332 -15.815 1.00 97.00 144 VAL A CA 1
ATOM 1147 C C . VAL A 1 144 ? 16.354 4.500 -16.687 1.00 97.00 144 VAL A C 1
ATOM 1149 O O . VAL A 1 144 ? 16.141 3.309 -16.864 1.00 97.00 144 VAL A O 1
ATOM 1152 N N . ALA A 1 145 ? 17.465 5.090 -17.140 1.00 96.00 145 ALA A N 1
ATOM 1153 C CA . ALA A 1 145 ? 18.427 4.403 -18.008 1.00 96.00 145 ALA A CA 1
ATOM 1154 C C . ALA A 1 145 ? 19.007 3.107 -17.402 1.00 96.00 145 ALA A C 1
ATOM 1156 O O . ALA A 1 145 ? 19.207 2.129 -18.114 1.00 96.00 145 ALA A O 1
ATOM 1157 N N . GLN A 1 146 ? 19.271 3.094 -16.090 1.00 97.06 146 GLN A N 1
ATOM 1158 C CA . GLN A 1 146 ? 19.804 1.940 -15.353 1.00 97.06 146 GLN A CA 1
ATOM 1159 C C . GLN A 1 146 ? 18.874 1.579 -14.178 1.00 97.06 146 GLN A C 1
ATOM 1161 O O . GLN A 1 146 ? 19.175 1.891 -13.019 1.00 97.06 146 GLN A O 1
ATOM 1166 N N . PRO A 1 147 ? 17.718 0.939 -14.438 1.00 97.56 147 PRO A N 1
ATOM 1167 C CA . PRO A 1 147 ? 16.679 0.737 -13.428 1.00 97.56 147 PRO A CA 1
ATOM 1168 C C . PRO A 1 147 ? 17.135 -0.196 -12.297 1.00 97.56 147 PRO A C 1
ATOM 1170 O O . PRO A 1 147 ? 16.817 0.038 -11.132 1.00 97.56 147 PRO A O 1
ATOM 1173 N N . ALA A 1 148 ? 17.951 -1.209 -12.610 1.00 96.19 148 ALA A N 1
ATOM 1174 C CA . ALA A 1 148 ? 18.535 -2.109 -11.618 1.00 96.19 148 ALA A CA 1
ATOM 1175 C C . ALA A 1 148 ? 19.458 -1.379 -10.623 1.00 96.19 148 ALA A C 1
ATOM 1177 O O . ALA A 1 148 ? 19.449 -1.675 -9.428 1.00 96.19 148 ALA A O 1
ATOM 1178 N N . GLU A 1 149 ? 20.250 -0.411 -11.095 1.00 95.94 149 GLU A N 1
ATOM 1179 C CA . GLU A 1 149 ? 21.108 0.408 -10.232 1.00 95.94 149 GLU A CA 1
ATOM 1180 C C . GLU A 1 149 ? 20.274 1.358 -9.364 1.00 95.94 149 GLU A C 1
ATOM 1182 O O . GLU A 1 149 ? 20.499 1.452 -8.157 1.00 95.94 149 GLU A O 1
ATOM 1187 N N . MET A 1 150 ? 19.268 2.009 -9.956 1.00 97.38 150 MET A N 1
ATOM 1188 C CA . MET A 1 150 ? 18.376 2.920 -9.237 1.00 97.38 150 MET A CA 1
ATOM 1189 C C . MET A 1 150 ? 17.626 2.218 -8.101 1.00 97.38 150 MET A C 1
ATOM 1191 O O . MET A 1 150 ? 17.578 2.732 -6.987 1.00 97.38 150 MET A O 1
ATOM 1195 N N . VAL A 1 151 ? 17.097 1.015 -8.334 1.00 96.25 151 VAL A N 1
ATOM 1196 C CA . VAL A 1 151 ? 16.434 0.235 -7.278 1.00 96.25 151 VAL A CA 1
ATOM 1197 C C . VAL A 1 151 ? 17.397 -0.138 -6.158 1.00 96.25 151 VAL A C 1
ATOM 1199 O O . VAL A 1 151 ? 17.031 -0.032 -4.989 1.00 96.25 151 VAL A O 1
ATOM 1202 N N . ARG A 1 152 ? 18.634 -0.544 -6.476 1.00 95.19 152 ARG A N 1
ATOM 1203 C CA . ARG A 1 152 ? 19.650 -0.821 -5.445 1.00 95.19 152 ARG A CA 1
ATOM 1204 C C . ARG A 1 152 ? 19.948 0.424 -4.616 1.00 95.19 152 ARG A C 1
ATOM 1206 O O . ARG A 1 152 ? 20.021 0.326 -3.395 1.00 95.19 152 ARG A O 1
ATOM 1213 N N . TYR A 1 153 ? 20.064 1.582 -5.262 1.00 95.62 153 TYR A N 1
ATOM 1214 C CA . TYR A 1 153 ? 20.255 2.859 -4.582 1.00 95.62 153 TYR A CA 1
ATOM 1215 C C . TYR A 1 153 ? 19.083 3.196 -3.647 1.00 95.62 153 TYR A C 1
ATOM 1217 O O . TYR A 1 153 ? 19.294 3.446 -2.462 1.00 95.62 153 TYR A O 1
ATOM 1225 N N . LEU A 1 154 ? 17.842 3.133 -4.135 1.00 96.12 154 LEU A N 1
ATOM 1226 C CA . LEU A 1 154 ? 16.656 3.391 -3.312 1.00 96.12 154 LEU A CA 1
ATOM 1227 C C . LEU A 1 154 ? 16.530 2.391 -2.150 1.00 96.12 154 LEU A C 1
ATOM 1229 O O . LEU A 1 154 ? 16.165 2.768 -1.036 1.00 96.12 154 LEU A O 1
ATOM 1233 N N . ASN A 1 155 ? 16.887 1.125 -2.377 1.00 94.50 155 ASN A N 1
ATOM 1234 C CA . ASN A 1 155 ? 16.930 0.113 -1.327 1.00 94.50 155 ASN A CA 1
ATOM 1235 C C . ASN A 1 155 ? 17.966 0.462 -0.244 1.00 94.50 155 ASN A C 1
ATOM 1237 O O . ASN A 1 155 ? 17.665 0.346 0.942 1.00 94.50 155 ASN A O 1
ATOM 1241 N N . GLN A 1 156 ? 19.151 0.952 -0.627 1.00 93.25 156 GLN A N 1
ATOM 1242 C CA . GLN A 1 156 ? 20.163 1.433 0.321 1.00 93.25 156 GLN A CA 1
ATOM 1243 C C . GLN A 1 156 ? 19.667 2.633 1.134 1.00 93.25 156 GLN A C 1
ATOM 1245 O O . GLN A 1 156 ? 19.897 2.673 2.342 1.00 93.25 156 GLN A O 1
ATOM 1250 N N . VAL A 1 157 ? 18.954 3.577 0.507 1.00 93.62 157 VAL A N 1
ATOM 1251 C CA . VAL A 1 157 ? 18.319 4.705 1.212 1.00 93.62 157 VAL A CA 1
ATOM 1252 C C . VAL A 1 157 ? 17.355 4.183 2.283 1.00 93.62 157 VAL A C 1
ATOM 1254 O O . VAL A 1 157 ? 17.515 4.508 3.460 1.00 93.62 157 VAL A O 1
ATOM 1257 N N . ALA A 1 158 ? 16.433 3.291 1.911 1.00 93.00 158 ALA A N 1
ATOM 1258 C CA . ALA A 1 158 ? 15.459 2.713 2.839 1.00 93.00 158 ALA A CA 1
ATOM 1259 C C . ALA A 1 158 ? 16.115 1.900 3.976 1.00 93.00 158 ALA A C 1
ATOM 1261 O O . ALA A 1 158 ? 15.683 1.959 5.128 1.00 93.00 158 ALA A O 1
ATOM 1262 N N . MET A 1 159 ? 17.182 1.147 3.688 1.00 90.88 159 MET A N 1
ATOM 1263 C CA . MET A 1 159 ? 17.943 0.418 4.711 1.00 90.88 159 MET A CA 1
ATOM 1264 C C . MET A 1 159 ? 18.666 1.368 5.673 1.00 90.88 159 MET A C 1
ATOM 1266 O O . MET A 1 159 ? 18.626 1.157 6.887 1.00 90.88 159 MET A O 1
ATOM 1270 N N . ALA A 1 160 ? 19.292 2.429 5.155 1.00 90.50 160 ALA A N 1
ATOM 1271 C CA . ALA A 1 160 ? 20.010 3.408 5.964 1.00 90.50 160 ALA A CA 1
ATOM 1272 C C . ALA A 1 160 ? 19.075 4.146 6.935 1.00 90.50 160 ALA A C 1
ATOM 1274 O O . ALA A 1 160 ? 19.456 4.409 8.074 1.00 90.50 160 ALA A O 1
ATOM 1275 N N . GLU A 1 161 ? 17.844 4.445 6.524 1.00 90.50 161 GLU A N 1
ATOM 1276 C CA . GLU A 1 161 ? 16.828 5.059 7.386 1.00 90.50 161 GLU A CA 1
ATOM 1277 C C . GLU A 1 161 ? 16.443 4.171 8.576 1.00 90.50 161 GLU A C 1
ATOM 1279 O O . GLU A 1 161 ? 16.283 4.670 9.695 1.00 90.50 161 GLU A O 1
ATOM 1284 N N . VAL A 1 162 ? 16.337 2.853 8.359 1.00 85.06 162 VAL A N 1
ATOM 1285 C CA . VAL A 1 162 ? 16.111 1.876 9.436 1.00 85.06 162 VAL A CA 1
ATOM 1286 C C . VAL A 1 162 ? 17.315 1.832 10.373 1.00 85.06 162 VAL A C 1
ATOM 1288 O O . VAL A 1 162 ? 17.153 1.959 11.586 1.00 85.06 162 VAL A O 1
ATOM 1291 N N . GLN A 1 163 ? 18.524 1.687 9.824 1.00 85.12 163 GLN A N 1
ATOM 1292 C CA . GLN A 1 163 ? 19.760 1.556 10.605 1.00 85.12 163 GLN A CA 1
ATOM 1293 C C . GLN A 1 163 ? 20.054 2.799 11.453 1.00 85.12 163 GLN A C 1
ATOM 1295 O O . GLN A 1 163 ? 20.502 2.682 12.591 1.00 85.12 163 GLN A O 1
ATOM 1300 N N . LYS A 1 164 ? 19.755 3.993 10.929 1.00 87.25 164 LYS A N 1
ATOM 1301 C CA . LYS A 1 164 ? 19.911 5.271 11.642 1.00 87.25 164 LYS A CA 1
ATOM 1302 C C . LYS A 1 164 ? 18.781 5.554 12.637 1.00 87.25 164 LYS A C 1
ATOM 1304 O O . LYS A 1 164 ? 18.807 6.589 13.296 1.00 87.25 164 LYS A O 1
ATOM 1309 N N . GLY A 1 165 ? 17.771 4.685 12.731 1.00 81.62 165 GLY A N 1
ATOM 1310 C CA . GLY A 1 165 ? 16.610 4.888 13.600 1.00 81.62 165 GLY A CA 1
ATOM 1311 C C . GLY A 1 165 ? 15.735 6.080 13.197 1.00 81.62 165 GLY A C 1
ATOM 1312 O O . GLY A 1 165 ? 14.974 6.579 14.024 1.00 81.62 165 GLY A O 1
ATOM 1313 N N . MET A 1 166 ? 15.832 6.541 11.944 1.00 79.25 166 MET A N 1
ATOM 1314 C CA . MET A 1 166 ? 15.027 7.653 11.421 1.00 79.25 166 MET A CA 1
ATOM 1315 C C . MET A 1 166 ? 13.554 7.268 11.281 1.00 79.25 166 MET A C 1
ATOM 1317 O O . MET A 1 166 ? 12.663 8.111 11.407 1.00 79.25 166 MET A O 1
ATOM 1321 N N . ILE A 1 167 ? 13.301 5.983 11.025 1.00 78.06 167 ILE A N 1
ATOM 1322 C CA . ILE A 1 167 ? 11.960 5.422 10.923 1.00 78.06 167 ILE A CA 1
ATOM 1323 C C . ILE A 1 167 ? 11.720 4.414 12.036 1.00 78.06 167 ILE A C 1
ATOM 1325 O O . ILE A 1 167 ? 12.574 3.611 12.405 1.00 78.06 167 ILE A O 1
ATOM 1329 N N . GLU A 1 168 ? 10.520 4.457 12.597 1.00 68.50 168 GLU A N 1
ATOM 1330 C CA . GLU A 1 168 ? 10.170 3.596 13.722 1.00 68.50 168 GLU A CA 1
ATOM 1331 C C . GLU A 1 168 ? 9.802 2.178 13.311 1.00 68.50 168 GLU A C 1
ATOM 1333 O O . GLU A 1 168 ? 9.976 1.251 14.105 1.00 68.50 168 GLU A O 1
ATOM 1338 N N . ARG A 1 169 ? 9.283 2.047 12.089 1.00 73.00 169 ARG A N 1
ATOM 1339 C CA . ARG A 1 169 ? 8.904 0.804 11.431 1.00 73.00 169 ARG A CA 1
ATOM 1340 C C . ARG A 1 169 ? 9.433 0.847 10.007 1.00 73.00 169 ARG A C 1
ATOM 1342 O O . ARG A 1 169 ? 9.351 1.885 9.355 1.00 73.00 169 ARG A O 1
ATOM 1349 N N . SER A 1 170 ? 9.936 -0.288 9.536 1.00 79.12 170 SER A N 1
ATOM 1350 C CA . SER A 1 170 ? 10.340 -0.439 8.141 1.00 79.12 170 SER A CA 1
ATOM 1351 C C . SER A 1 170 ? 9.145 -0.173 7.228 1.00 79.12 170 SER A C 1
ATOM 1353 O O . SER A 1 170 ? 8.084 -0.774 7.410 1.00 79.12 170 SER A O 1
ATOM 1355 N N . CYS A 1 171 ? 9.330 0.707 6.251 1.00 86.25 171 CYS A N 1
ATOM 1356 C CA . CYS A 1 171 ? 8.362 0.924 5.185 1.00 86.25 171 CYS A CA 1
ATOM 1357 C C . CYS A 1 171 ? 8.640 -0.074 4.054 1.00 86.25 171 CYS A C 1
ATOM 1359 O O . CYS A 1 171 ? 9.799 -0.363 3.750 1.00 86.25 171 CYS A O 1
ATOM 1361 N N . GLY A 1 172 ? 7.580 -0.642 3.480 1.00 92.31 172 GLY A N 1
ATOM 1362 C CA . GLY A 1 172 ? 7.689 -1.411 2.242 1.00 92.31 172 GLY A CA 1
ATOM 1363 C C . GLY A 1 172 ? 7.810 -0.464 1.055 1.00 92.31 172 GLY A C 1
ATOM 1364 O O . GLY A 1 172 ? 7.298 0.655 1.112 1.00 92.31 172 GLY A O 1
ATOM 1365 N N . ASN A 1 173 ? 8.460 -0.918 -0.011 1.00 97.31 173 ASN A N 1
ATOM 1366 C CA . ASN A 1 173 ? 8.611 -0.153 -1.242 1.00 97.31 173 ASN A CA 1
ATOM 1367 C C . ASN A 1 173 ? 8.241 -1.012 -2.455 1.00 97.31 173 ASN A C 1
ATOM 1369 O O . ASN A 1 173 ? 8.340 -2.235 -2.384 1.00 97.31 173 ASN A O 1
ATOM 1373 N N . MET A 1 174 ? 7.848 -0.389 -3.562 1.00 98.12 174 MET A N 1
ATOM 1374 C CA . MET A 1 174 ? 7.582 -1.053 -4.840 1.00 98.12 174 MET A CA 1
ATOM 1375 C C . MET A 1 174 ? 8.405 -0.411 -5.955 1.00 98.12 174 MET A C 1
ATOM 1377 O O . MET A 1 174 ? 8.355 0.801 -6.133 1.00 98.12 174 MET A O 1
ATOM 1381 N N . GLY A 1 175 ? 9.106 -1.222 -6.742 1.00 98.25 175 GLY A N 1
ATOM 1382 C CA . GLY A 1 175 ? 9.672 -0.817 -8.027 1.00 98.25 175 GLY A CA 1
ATOM 1383 C C . GLY A 1 175 ? 8.956 -1.527 -9.169 1.00 98.25 175 GLY A C 1
ATOM 1384 O O . GLY A 1 175 ? 8.936 -2.756 -9.205 1.00 98.25 175 GLY A O 1
ATOM 1385 N N . VAL A 1 176 ? 8.396 -0.768 -10.110 1.00 98.62 176 VAL A N 1
ATOM 1386 C CA . VAL A 1 176 ? 7.767 -1.317 -11.318 1.00 98.62 176 VAL A CA 1
ATOM 1387 C C . VAL A 1 176 ? 8.556 -0.904 -12.552 1.00 98.62 176 VAL A C 1
ATOM 1389 O O . VAL A 1 176 ? 8.883 0.273 -12.698 1.00 98.62 176 VAL A O 1
ATOM 1392 N N . LEU A 1 177 ? 8.833 -1.865 -13.435 1.00 98.69 177 LEU A N 1
ATOM 1393 C CA . LEU A 1 177 ? 9.477 -1.628 -14.727 1.00 98.69 177 LEU A CA 1
ATOM 1394 C C . LEU A 1 177 ? 8.682 -2.278 -15.861 1.00 98.69 177 LEU A C 1
ATOM 1396 O O . LEU A 1 177 ? 8.286 -3.438 -15.767 1.00 98.69 177 LEU A O 1
ATOM 1400 N N . SER A 1 178 ? 8.473 -1.551 -16.951 1.00 98.31 178 SER A N 1
ATOM 1401 C CA . SER A 1 178 ? 7.857 -2.045 -18.179 1.00 98.31 178 SER A CA 1
ATOM 1402 C C . SER A 1 178 ? 8.614 -3.225 -18.780 1.00 98.31 178 SER A C 1
ATOM 1404 O O . SER A 1 178 ? 9.837 -3.197 -18.921 1.00 98.31 178 SER A O 1
ATOM 1406 N N . ILE A 1 179 ? 7.864 -4.232 -19.236 1.00 98.44 179 ILE A N 1
ATOM 1407 C CA . ILE A 1 179 ? 8.398 -5.358 -20.014 1.00 98.44 179 ILE A CA 1
ATOM 1408 C C . ILE A 1 179 ? 9.083 -4.907 -21.316 1.00 98.44 179 ILE A C 1
ATOM 1410 O O . ILE A 1 179 ? 9.933 -5.616 -21.843 1.00 98.44 179 ILE A O 1
ATOM 1414 N N . HIS A 1 180 ? 8.742 -3.716 -21.823 1.00 98.19 180 HIS A N 1
ATOM 1415 C CA . HIS A 1 180 ? 9.349 -3.126 -23.021 1.00 98.19 180 HIS A CA 1
ATOM 1416 C C . HIS A 1 180 ? 10.724 -2.503 -22.754 1.00 98.19 180 HIS A C 1
ATOM 1418 O O . HIS A 1 180 ? 11.403 -2.126 -23.706 1.00 98.19 180 HIS A O 1
ATOM 1424 N N . HIS A 1 181 ? 11.133 -2.337 -21.493 1.00 98.44 181 HIS A N 1
ATOM 1425 C CA . HIS A 1 181 ? 12.359 -1.618 -21.167 1.00 98.44 181 HIS A CA 1
ATOM 1426 C C . HIS A 1 181 ? 13.611 -2.393 -21.636 1.00 98.44 181 HIS A C 1
ATOM 1428 O O . HIS A 1 181 ? 13.693 -3.598 -21.391 1.00 98.44 181 HIS A O 1
ATOM 1434 N N . PRO A 1 182 ? 14.628 -1.743 -22.243 1.00 98.00 182 PRO A N 1
ATOM 1435 C CA . PRO A 1 182 ? 15.831 -2.426 -22.735 1.00 98.00 182 PRO A CA 1
ATOM 1436 C C . PRO A 1 182 ? 16.577 -3.200 -21.640 1.00 98.00 182 PRO A C 1
ATOM 1438 O O . PRO A 1 182 ? 17.025 -4.323 -21.844 1.00 98.00 182 PRO A O 1
ATOM 1441 N N . GLU A 1 183 ? 16.616 -2.624 -20.438 1.00 97.75 183 GLU A N 1
ATOM 1442 C CA . GLU A 1 183 ? 17.242 -3.205 -19.243 1.00 97.75 183 GLU A CA 1
ATOM 1443 C C . GLU A 1 183 ? 16.310 -4.126 -18.427 1.00 97.75 183 GLU A C 1
ATOM 1445 O O . GLU A 1 183 ? 16.567 -4.397 -17.254 1.00 97.75 183 GLU A O 1
ATOM 1450 N N . VAL A 1 184 ? 15.205 -4.622 -18.998 1.00 98.00 184 VAL A N 1
ATOM 1451 C CA . VAL A 1 184 ? 14.262 -5.471 -18.244 1.00 98.00 184 VAL A CA 1
ATOM 1452 C C . VAL A 1 184 ? 14.922 -6.748 -17.710 1.00 98.00 184 VAL A C 1
ATOM 1454 O O . VAL A 1 184 ? 14.635 -7.168 -16.589 1.00 98.00 184 VAL A O 1
ATOM 1457 N N . LEU A 1 185 ? 15.871 -7.334 -18.451 1.00 95.62 185 LEU A N 1
ATOM 1458 C CA . LEU A 1 185 ? 16.599 -8.520 -17.993 1.00 95.62 185 LEU A CA 1
ATOM 1459 C C . LEU A 1 185 ? 17.457 -8.226 -16.757 1.00 95.62 185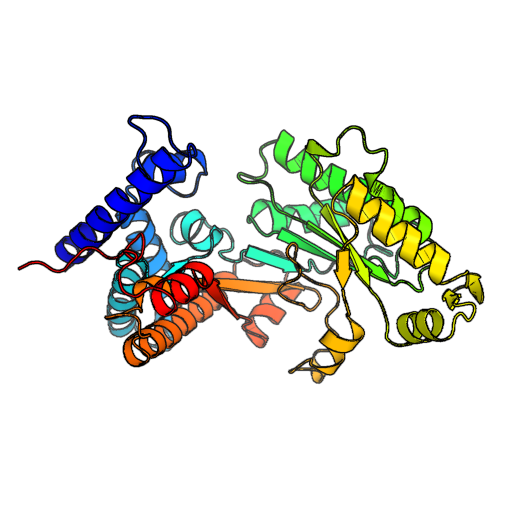 LEU A C 1
ATOM 1461 O O . LEU A 1 185 ? 17.475 -9.034 -15.828 1.00 95.62 185 LEU A O 1
ATOM 1465 N N . SER A 1 186 ? 18.160 -7.088 -16.722 1.00 95.56 186 SER A N 1
ATOM 1466 C CA . SER A 1 186 ? 18.997 -6.728 -15.572 1.00 95.56 186 SER A CA 1
ATOM 1467 C C . SER A 1 186 ? 18.139 -6.414 -14.343 1.00 95.56 186 SER A C 1
ATOM 1469 O O . SER A 1 186 ? 18.521 -6.769 -13.227 1.00 95.56 186 SER A O 1
ATOM 1471 N N . PHE A 1 187 ? 16.945 -5.848 -14.547 1.00 97.38 187 PHE A N 1
ATOM 1472 C CA . PHE A 1 187 ? 15.952 -5.621 -13.498 1.00 97.38 187 PHE A CA 1
ATOM 1473 C C . PHE A 1 187 ? 15.391 -6.920 -12.894 1.00 97.38 187 PHE A C 1
ATOM 1475 O O . PHE A 1 187 ? 15.360 -7.046 -11.671 1.00 97.38 187 PHE A O 1
ATOM 1482 N N . ILE A 1 188 ? 15.011 -7.906 -13.719 1.00 97.31 188 ILE A N 1
ATOM 1483 C CA . ILE A 1 188 ? 14.488 -9.209 -13.249 1.00 97.31 188 ILE A CA 1
ATOM 1484 C C . ILE A 1 188 ? 15.473 -9.894 -12.290 1.00 97.31 188 ILE A C 1
ATOM 1486 O O . ILE A 1 188 ? 15.073 -10.504 -11.301 1.00 97.31 188 ILE A O 1
ATOM 1490 N N . ARG A 1 189 ? 16.774 -9.743 -12.552 1.00 95.25 189 ARG A N 1
ATOM 1491 C CA . ARG A 1 189 ? 17.852 -10.392 -11.794 1.00 95.25 189 ARG A CA 1
ATOM 1492 C C . ARG A 1 189 ? 18.297 -9.630 -10.547 1.00 95.25 189 ARG A C 1
ATOM 1494 O O . ARG A 1 189 ? 19.165 -10.114 -9.828 1.00 95.25 189 ARG A O 1
ATOM 1501 N N . VAL A 1 190 ? 17.733 -8.450 -10.258 1.00 93.88 190 VAL A N 1
ATOM 1502 C CA . VAL A 1 190 ? 18.232 -7.533 -9.208 1.00 93.88 190 VAL A CA 1
ATOM 1503 C C . VAL A 1 190 ? 18.443 -8.214 -7.854 1.00 93.88 190 VAL A C 1
ATOM 1505 O O . VAL A 1 190 ? 19.414 -7.884 -7.170 1.00 93.88 190 VAL A O 1
ATOM 1508 N N . LYS A 1 191 ? 17.557 -9.144 -7.478 1.00 92.88 191 LYS A N 1
ATOM 1509 C CA . LYS A 1 191 ? 17.586 -9.834 -6.182 1.00 92.88 191 LYS A CA 1
ATOM 1510 C C . LYS A 1 191 ? 18.363 -11.151 -6.160 1.00 92.88 191 LYS A C 1
ATOM 1512 O O . LYS A 1 191 ? 18.683 -11.595 -5.063 1.00 92.88 191 LYS A O 1
ATOM 1517 N N . GLN A 1 192 ? 18.662 -11.760 -7.311 1.00 85.31 192 GLN A N 1
ATOM 1518 C CA . GLN A 1 192 ? 19.184 -13.134 -7.393 1.00 85.31 192 GLN A CA 1
ATOM 1519 C C . GLN A 1 192 ? 20.466 -13.327 -6.566 1.00 85.31 192 GLN A C 1
ATOM 1521 O O . GLN A 1 192 ? 20.565 -14.287 -5.810 1.00 85.31 192 GLN A O 1
ATOM 1526 N N . ASP A 1 193 ? 21.382 -12.359 -6.642 1.00 72.12 193 ASP A N 1
ATOM 1527 C CA . ASP A 1 193 ? 22.691 -12.409 -5.980 1.00 72.12 193 ASP A CA 1
ATOM 1528 C C . ASP A 1 193 ? 22.845 -11.337 -4.889 1.00 72.12 193 ASP A C 1
ATOM 1530 O O . ASP A 1 193 ? 23.955 -10.913 -4.564 1.00 72.12 193 ASP A O 1
ATOM 1534 N N . SER A 1 194 ? 21.736 -10.830 -4.337 1.00 78.88 194 SER A N 1
ATOM 1535 C CA . SER A 1 194 ? 21.825 -9.815 -3.287 1.00 78.88 194 SER A CA 1
ATOM 1536 C C . SER A 1 194 ? 22.282 -10.453 -1.966 1.00 78.88 194 SER A C 1
ATOM 1538 O O . SER A 1 194 ? 21.535 -11.258 -1.401 1.00 78.88 194 SER A O 1
ATOM 1540 N N . PRO A 1 195 ? 23.457 -10.078 -1.413 1.00 74.44 195 PRO A N 1
ATOM 1541 C CA . PRO A 1 195 ? 23.920 -10.620 -0.132 1.00 74.44 195 PRO A CA 1
ATOM 1542 C C . PRO A 1 195 ? 22.980 -10.241 1.024 1.00 74.44 195 PRO A C 1
ATOM 1544 O O . PRO A 1 195 ? 22.878 -10.968 2.011 1.00 74.44 195 PRO A O 1
ATOM 1547 N N . ASP A 1 196 ? 22.231 -9.149 0.853 1.00 76.69 196 ASP A N 1
ATOM 1548 C CA . ASP A 1 196 ? 21.344 -8.558 1.851 1.00 76.69 196 ASP A CA 1
ATOM 1549 C C . ASP A 1 196 ? 19.863 -8.845 1.560 1.00 76.69 196 ASP A C 1
ATOM 1551 O O . ASP A 1 196 ? 18.985 -8.095 1.987 1.00 76.69 196 ASP A O 1
ATOM 1555 N N . ILE A 1 197 ? 19.543 -9.927 0.835 1.00 83.44 197 ILE A N 1
ATOM 1556 C CA . ILE A 1 197 ? 18.156 -10.241 0.443 1.00 83.44 197 ILE A CA 1
ATOM 1557 C C . ILE A 1 197 ? 17.190 -10.294 1.641 1.00 83.44 197 ILE A C 1
ATOM 1559 O O . ILE A 1 197 ? 16.026 -9.921 1.519 1.00 83.44 197 ILE A O 1
ATOM 1563 N N . LYS A 1 198 ? 17.683 -10.693 2.822 1.00 83.81 198 LYS A N 1
ATOM 1564 C CA . LYS A 1 198 ? 16.913 -10.733 4.079 1.00 83.81 198 LYS A CA 1
ATOM 1565 C C . LYS A 1 198 ? 16.508 -9.347 4.581 1.00 83.81 198 LYS A C 1
ATOM 1567 O O . LYS A 1 198 ? 15.479 -9.215 5.238 1.00 83.81 198 LYS A O 1
ATOM 1572 N N . ASP A 1 199 ? 17.307 -8.332 4.274 1.00 85.12 199 ASP A N 1
ATOM 1573 C CA . ASP A 1 199 ? 17.098 -6.952 4.702 1.00 85.12 199 ASP A CA 1
ATOM 1574 C C . ASP A 1 199 ? 16.524 -6.066 3.598 1.00 85.12 199 ASP A C 1
ATOM 1576 O O . ASP A 1 199 ? 16.255 -4.886 3.839 1.00 85.12 199 ASP A O 1
ATOM 1580 N N . TRP A 1 200 ? 16.269 -6.635 2.422 1.00 90.94 200 TRP A N 1
ATOM 1581 C CA . TRP A 1 200 ? 15.729 -5.935 1.271 1.00 90.94 200 TRP A CA 1
ATOM 1582 C C . TRP A 1 200 ? 14.362 -5.296 1.559 1.00 90.94 200 TRP A C 1
ATOM 1584 O O . TRP A 1 200 ? 13.499 -5.884 2.211 1.00 90.94 200 TRP A O 1
ATOM 1594 N N . LYS A 1 201 ? 14.160 -4.066 1.075 1.00 93.12 201 LYS A N 1
ATOM 1595 C CA . LYS A 1 201 ? 12.994 -3.217 1.384 1.00 93.12 201 LYS A CA 1
ATOM 1596 C C . LYS A 1 201 ? 12.051 -2.991 0.202 1.00 93.12 201 LYS A C 1
ATOM 1598 O O . LYS A 1 201 ? 11.008 -2.364 0.388 1.00 93.12 201 LYS A O 1
ATOM 1603 N N . PHE A 1 202 ? 12.405 -3.479 -0.987 1.00 95.31 202 PHE A N 1
ATOM 1604 C CA . PHE A 1 202 ? 11.628 -3.324 -2.221 1.00 95.31 202 PHE A CA 1
ATOM 1605 C C . PHE A 1 202 ? 10.991 -4.634 -2.690 1.00 95.31 202 PHE A C 1
ATOM 1607 O O . PHE A 1 202 ? 11.685 -5.625 -2.912 1.00 95.31 202 PHE A O 1
ATOM 1614 N N . ASN A 1 203 ? 9.690 -4.604 -2.934 1.00 97.25 203 ASN A N 1
ATOM 1615 C CA . ASN A 1 203 ? 9.022 -5.510 -3.859 1.00 97.25 203 ASN A CA 1
ATOM 1616 C C . ASN A 1 203 ? 9.291 -5.022 -5.285 1.00 97.25 203 ASN A C 1
ATOM 1618 O O . ASN A 1 203 ? 9.414 -3.816 -5.517 1.00 97.25 203 ASN A O 1
ATOM 1622 N N . LEU A 1 204 ? 9.405 -5.946 -6.229 1.00 97.94 204 LEU A N 1
ATOM 1623 C CA . LEU A 1 204 ? 9.654 -5.654 -7.633 1.00 97.94 204 LEU A CA 1
ATOM 1624 C C . LEU A 1 204 ? 8.539 -6.257 -8.469 1.00 97.94 204 LEU A C 1
ATOM 1626 O O . LEU A 1 204 ? 8.054 -7.351 -8.197 1.00 97.94 204 LEU A O 1
ATOM 1630 N N . SER A 1 205 ? 8.109 -5.557 -9.506 1.00 98.56 205 SER A N 1
ATOM 1631 C CA . SER A 1 205 ? 7.167 -6.118 -10.466 1.00 98.56 205 SER A CA 1
ATOM 1632 C C . SER A 1 205 ? 7.489 -5.676 -11.877 1.00 98.56 205 SER A C 1
ATOM 1634 O O . SER A 1 205 ? 7.892 -4.539 -12.117 1.00 98.56 205 SER A O 1
ATOM 1636 N N . VAL A 1 206 ? 7.291 -6.585 -12.824 1.00 98.62 206 VAL A N 1
ATOM 1637 C CA . VAL A 1 206 ? 7.351 -6.253 -14.243 1.00 98.62 206 VAL A CA 1
ATOM 1638 C C . VAL A 1 206 ? 5.949 -5.866 -14.699 1.00 98.62 206 VAL A C 1
ATOM 1640 O O . VAL A 1 206 ? 4.982 -6.597 -14.471 1.00 98.62 206 VAL A O 1
ATOM 1643 N N . ASN A 1 207 ? 5.829 -4.698 -15.325 1.00 98.31 207 ASN A N 1
ATOM 1644 C CA . ASN A 1 207 ? 4.593 -4.254 -15.949 1.00 98.31 207 ASN A CA 1
ATOM 1645 C C . ASN A 1 207 ? 4.418 -4.970 -17.295 1.00 98.31 207 ASN A C 1
ATOM 1647 O O . ASN A 1 207 ? 5.076 -4.638 -18.285 1.00 98.31 207 ASN A O 1
ATOM 1651 N N . ILE A 1 208 ? 3.544 -5.973 -17.303 1.00 98.00 208 ILE A N 1
ATOM 1652 C CA . ILE A 1 208 ? 3.206 -6.788 -18.464 1.00 98.00 208 ILE A CA 1
ATOM 1653 C C . ILE A 1 208 ? 2.102 -6.101 -19.267 1.00 98.00 208 ILE A C 1
ATOM 1655 O O . ILE A 1 208 ? 1.171 -5.529 -18.706 1.00 98.00 208 ILE A O 1
ATOM 1659 N N . THR A 1 209 ? 2.203 -6.183 -20.593 1.00 96.00 209 THR A N 1
ATOM 1660 C CA . THR A 1 209 ? 1.237 -5.580 -21.522 1.00 96.00 209 THR A CA 1
ATOM 1661 C C . THR A 1 209 ? 0.519 -6.642 -22.342 1.00 96.00 209 THR A C 1
ATOM 1663 O O . THR A 1 209 ? 1.095 -7.700 -22.609 1.00 96.00 209 THR A O 1
ATOM 1666 N N . ASP A 1 210 ? -0.689 -6.321 -22.815 1.00 94.44 210 ASP A N 1
ATOM 1667 C CA . ASP A 1 210 ? -1.459 -7.164 -23.744 1.00 94.44 210 ASP A CA 1
ATOM 1668 C C . ASP A 1 210 ? -0.591 -7.613 -24.957 1.00 94.44 210 ASP A C 1
ATOM 1670 O O . ASP A 1 210 ? -0.635 -8.773 -25.363 1.00 94.44 210 ASP A O 1
ATOM 1674 N N . ALA A 1 211 ? 0.287 -6.742 -25.479 1.00 94.94 211 ALA A N 1
ATOM 1675 C CA . ALA A 1 211 ? 1.194 -7.053 -26.596 1.00 94.94 211 ALA A CA 1
ATOM 1676 C C . ALA A 1 211 ? 2.258 -8.123 -26.267 1.00 94.94 211 ALA A C 1
ATOM 1678 O O . ALA A 1 211 ? 2.612 -8.942 -27.118 1.00 94.94 211 ALA A O 1
ATOM 1679 N N . PHE A 1 212 ? 2.771 -8.136 -25.032 1.00 97.62 212 PHE A N 1
ATOM 1680 C CA . PHE A 1 212 ? 3.714 -9.168 -24.593 1.00 97.62 212 PHE A CA 1
ATOM 1681 C C . PHE A 1 212 ? 3.017 -10.524 -24.447 1.00 97.62 212 PHE A C 1
ATOM 1683 O O . PHE A 1 212 ? 3.556 -11.538 -24.884 1.00 97.62 212 PHE A O 1
ATOM 1690 N N . ILE A 1 213 ? 1.797 -10.535 -23.896 1.00 97.25 213 ILE A N 1
ATOM 1691 C CA . ILE A 1 213 ? 0.978 -11.751 -23.796 1.00 97.25 213 ILE A CA 1
ATOM 1692 C C . ILE A 1 213 ? 0.677 -12.322 -25.188 1.00 97.25 213 ILE A C 1
ATOM 1694 O O . ILE A 1 213 ? 0.871 -13.512 -25.406 1.00 97.25 213 ILE A O 1
ATOM 1698 N N . GLN A 1 214 ? 0.311 -11.481 -26.158 1.00 97.19 214 GLN A N 1
ATOM 1699 C CA . GLN A 1 214 ? 0.106 -11.922 -27.545 1.00 97.19 214 GLN A CA 1
ATOM 1700 C C . GLN A 1 214 ? 1.378 -12.522 -28.161 1.00 97.19 214 GLN A C 1
ATOM 1702 O O . GLN A 1 214 ? 1.323 -13.569 -28.803 1.00 97.19 214 GLN A O 1
ATOM 1707 N N . SER A 1 215 ? 2.538 -11.897 -27.927 1.00 98.06 215 SER A N 1
ATOM 1708 C CA . SER A 1 215 ? 3.827 -12.417 -28.411 1.00 98.06 215 SER A CA 1
ATOM 1709 C C . SER A 1 215 ? 4.159 -13.781 -27.788 1.00 98.06 215 SER A C 1
ATOM 1711 O O . SER A 1 215 ? 4.653 -14.673 -28.477 1.00 98.06 215 SER A O 1
ATOM 1713 N N . LEU A 1 216 ? 3.844 -13.975 -26.499 1.00 97.38 216 LEU A N 1
ATOM 1714 C CA . LEU A 1 216 ? 3.971 -15.263 -25.812 1.00 97.38 216 LEU A CA 1
ATOM 1715 C C . LEU A 1 216 ? 3.084 -16.340 -26.441 1.00 97.38 216 LEU A C 1
ATOM 1717 O O . LEU A 1 216 ? 3.579 -17.420 -26.761 1.00 97.38 216 LEU A O 1
ATOM 1721 N N . GLU A 1 217 ? 1.794 -16.055 -26.618 1.00 98.12 217 GLU A N 1
ATOM 1722 C CA . GLU A 1 217 ? 0.818 -17.008 -27.160 1.00 98.12 217 GLU A CA 1
ATOM 1723 C C . GLU A 1 217 ? 1.165 -17.428 -28.594 1.00 98.12 217 GLU A C 1
ATOM 1725 O O . GLU A 1 217 ? 1.169 -18.621 -28.908 1.00 98.12 217 GLU A O 1
ATOM 1730 N N . ASN A 1 218 ? 1.541 -16.461 -29.435 1.00 98.06 218 ASN A N 1
ATOM 1731 C CA . ASN A 1 218 ? 1.891 -16.697 -30.837 1.00 98.06 218 ASN A CA 1
ATOM 1732 C C . ASN A 1 218 ? 3.317 -17.233 -31.031 1.00 98.06 218 ASN A C 1
ATOM 1734 O O . ASN A 1 218 ? 3.661 -17.658 -32.132 1.00 98.06 218 ASN A O 1
ATOM 1738 N N . LYS A 1 219 ? 4.144 -17.239 -29.975 1.00 97.44 219 LYS A N 1
ATOM 1739 C CA . LYS A 1 219 ? 5.575 -17.595 -30.023 1.00 97.44 219 LYS A CA 1
ATOM 1740 C C . LYS A 1 219 ? 6.363 -16.728 -31.012 1.00 97.44 219 LYS A C 1
ATOM 1742 O O . LYS A 1 219 ? 7.243 -17.214 -31.722 1.00 97.44 219 LYS A O 1
ATOM 1747 N N . GLU A 1 220 ? 6.046 -15.439 -31.049 1.00 97.62 220 GLU A N 1
ATOM 1748 C CA . GLU A 1 220 ? 6.693 -14.463 -31.925 1.00 97.62 220 GLU A CA 1
ATOM 1749 C C . GLU A 1 220 ? 7.706 -13.608 -31.152 1.00 97.62 220 GLU A C 1
ATOM 1751 O O . GLU A 1 220 ? 7.490 -13.322 -29.974 1.00 97.62 220 GLU A O 1
ATOM 1756 N N . PRO A 1 221 ? 8.807 -13.156 -31.784 1.00 98.12 221 PRO A N 1
ATOM 1757 C CA . PRO A 1 221 ? 9.765 -12.280 -31.119 1.00 98.12 221 PRO A CA 1
ATOM 1758 C C . PRO A 1 221 ? 9.113 -10.984 -30.622 1.00 98.12 221 PRO A C 1
ATOM 1760 O O . PRO A 1 221 ? 8.508 -10.239 -31.395 1.00 98.12 221 PRO A O 1
ATOM 1763 N N . PHE A 1 222 ? 9.312 -10.672 -29.345 1.00 98.31 222 PHE A N 1
ATOM 1764 C CA . PHE A 1 222 ? 8.843 -9.440 -28.725 1.00 98.31 222 PHE A CA 1
ATOM 1765 C C . PHE A 1 222 ? 9.870 -8.322 -28.922 1.00 98.31 222 PHE A C 1
ATOM 1767 O O . PHE A 1 222 ? 11.071 -8.547 -28.788 1.00 98.31 222 PHE A O 1
ATOM 1774 N N . THR A 1 223 ? 9.417 -7.116 -29.259 1.00 98.25 223 THR A N 1
ATOM 1775 C CA . THR A 1 223 ? 10.301 -5.974 -29.540 1.00 98.25 223 THR A CA 1
ATOM 1776 C C . THR A 1 223 ? 10.337 -5.028 -28.343 1.00 98.25 223 THR A C 1
ATOM 1778 O O . THR A 1 223 ? 9.307 -4.478 -27.965 1.00 98.25 223 THR A O 1
ATOM 1781 N N . LEU A 1 224 ? 11.522 -4.835 -27.763 1.00 98.06 224 LEU A N 1
ATOM 1782 C CA . LEU A 1 224 ? 11.779 -3.849 -26.712 1.00 98.06 224 LEU A CA 1
ATOM 1783 C C . LEU A 1 224 ? 11.742 -2.423 -27.285 1.00 98.06 224 LEU A C 1
ATOM 1785 O O . LEU A 1 224 ? 11.821 -2.218 -28.497 1.00 98.06 224 LEU A O 1
ATOM 1789 N N . SER A 1 225 ? 11.676 -1.411 -26.420 1.00 97.12 225 SER A N 1
ATOM 1790 C CA . SER A 1 225 ? 11.536 -0.007 -26.834 1.00 97.12 225 SER A CA 1
ATOM 1791 C C . SER A 1 225 ? 12.726 0.532 -27.640 1.00 97.12 225 SER A C 1
ATOM 1793 O O . SER A 1 225 ? 12.565 1.483 -28.400 1.00 97.12 225 SER A O 1
ATOM 1795 N N . ASN A 1 226 ? 13.904 -0.091 -27.533 1.00 96.88 226 ASN A N 1
ATOM 1796 C CA . ASN A 1 226 ? 15.084 0.215 -28.351 1.00 96.88 226 ASN A CA 1
ATOM 1797 C C . ASN A 1 226 ? 15.098 -0.511 -29.715 1.00 96.88 226 ASN A C 1
ATOM 1799 O O . ASN A 1 226 ? 16.083 -0.421 -30.444 1.00 96.88 226 ASN A O 1
ATOM 1803 N N . GLY A 1 227 ? 14.046 -1.262 -30.055 1.00 97.50 227 GLY A N 1
ATOM 1804 C CA . GLY A 1 227 ? 13.945 -2.044 -31.289 1.00 97.50 227 GLY A CA 1
ATOM 1805 C C . GLY A 1 227 ? 14.588 -3.434 -31.223 1.00 97.50 227 GLY A C 1
ATOM 1806 O O . GLY A 1 227 ? 14.472 -4.201 -32.182 1.00 97.50 227 GLY A O 1
ATOM 1807 N N . GLN A 1 228 ? 15.241 -3.797 -30.115 1.00 97.31 228 GLN A N 1
ATOM 1808 C CA . GLN A 1 228 ? 15.800 -5.134 -29.934 1.00 97.31 228 GLN A CA 1
ATOM 1809 C C . GLN A 1 228 ? 14.679 -6.172 -29.854 1.00 97.31 228 GLN A C 1
ATOM 1811 O O . GLN A 1 228 ? 13.728 -6.021 -29.089 1.00 97.31 228 GLN A O 1
ATOM 1816 N N . LYS A 1 229 ? 14.821 -7.261 -30.612 1.00 97.62 229 LYS A N 1
ATOM 1817 C CA . LYS A 1 229 ? 13.915 -8.409 -30.541 1.00 97.62 229 LYS A CA 1
ATOM 1818 C C . LYS A 1 229 ? 14.429 -9.430 -29.534 1.00 97.62 229 LYS A C 1
ATOM 1820 O O . LYS A 1 229 ? 15.602 -9.796 -29.570 1.00 97.62 229 LYS A O 1
ATOM 1825 N N . VAL A 1 230 ? 13.542 -9.902 -28.670 1.00 97.25 230 VAL A N 1
ATOM 1826 C CA . VAL A 1 230 ? 13.809 -10.931 -27.663 1.00 97.25 230 VAL A CA 1
ATOM 1827 C C . VAL A 1 230 ? 12.785 -12.053 -27.773 1.00 97.25 230 VAL A C 1
ATOM 1829 O O . VAL A 1 230 ? 11.663 -11.843 -28.231 1.00 97.25 230 VAL A O 1
ATOM 1832 N N . ASP A 1 231 ? 13.172 -13.254 -27.354 1.00 97.94 231 ASP A N 1
ATOM 1833 C CA . ASP A 1 231 ? 12.235 -14.367 -27.235 1.00 97.94 231 ASP A CA 1
ATOM 1834 C C . ASP A 1 231 ? 11.359 -14.157 -25.983 1.00 97.94 231 ASP A C 1
ATOM 1836 O O . ASP A 1 231 ? 11.890 -14.142 -24.862 1.00 97.94 231 ASP A O 1
ATOM 1840 N N . PRO A 1 232 ? 10.032 -13.986 -26.132 1.00 98.00 232 PRO A N 1
ATOM 1841 C CA . PRO A 1 232 ? 9.160 -13.779 -24.986 1.00 98.00 232 PRO A CA 1
ATOM 1842 C C . PRO A 1 232 ? 9.107 -15.004 -24.063 1.00 98.00 232 PRO A C 1
ATOM 1844 O O . PRO A 1 232 ? 8.962 -14.830 -22.854 1.00 98.00 232 PRO A O 1
ATOM 1847 N N . GLN A 1 233 ? 9.284 -16.226 -24.583 1.00 98.19 233 GLN A N 1
ATOM 1848 C CA . GLN A 1 233 ? 9.285 -17.458 -23.785 1.00 98.19 233 GLN A CA 1
ATOM 1849 C C . GLN A 1 233 ? 10.476 -17.489 -22.831 1.00 98.19 233 GLN A C 1
ATOM 1851 O O . GLN A 1 233 ? 10.324 -17.816 -21.652 1.00 98.19 233 GLN A O 1
ATOM 1856 N N . VAL A 1 234 ? 11.653 -17.083 -23.315 1.00 97.50 234 VAL A N 1
ATOM 1857 C CA . VAL A 1 234 ? 12.854 -16.949 -22.480 1.00 97.50 234 VAL A CA 1
ATOM 1858 C C . VAL A 1 234 ? 12.646 -15.869 -21.422 1.00 97.50 234 VAL A C 1
ATOM 1860 O O . VAL A 1 234 ? 12.939 -16.099 -20.2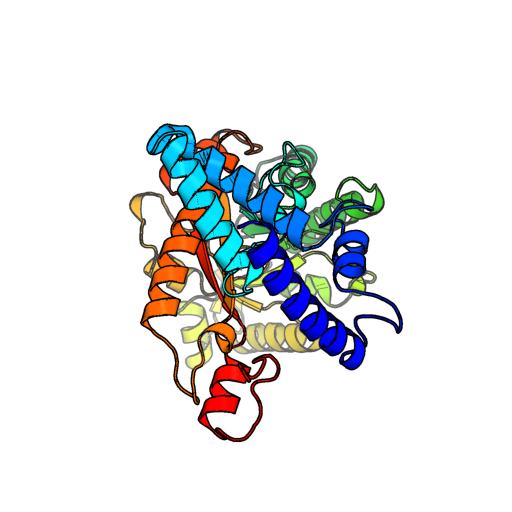50 1.00 97.50 234 VAL A O 1
ATOM 1863 N N . LEU A 1 235 ? 12.095 -14.711 -21.801 1.00 97.12 235 LEU A N 1
ATOM 1864 C CA . LEU A 1 235 ? 11.884 -13.608 -20.863 1.00 97.12 235 LEU A CA 1
ATOM 1865 C C . LEU A 1 235 ? 10.881 -13.969 -19.754 1.00 97.12 235 LEU A C 1
ATOM 1867 O O . LEU A 1 235 ? 11.151 -13.719 -18.582 1.00 97.12 235 LEU A O 1
ATOM 1871 N N . MET A 1 236 ? 9.766 -14.617 -20.100 1.00 98.12 236 MET A N 1
ATOM 1872 C CA . MET A 1 236 ? 8.779 -15.090 -19.124 1.00 98.12 236 MET A CA 1
ATOM 1873 C C . MET A 1 236 ? 9.335 -16.213 -18.239 1.00 98.12 236 MET A C 1
ATOM 1875 O O . MET A 1 236 ? 9.084 -16.222 -17.035 1.00 98.12 236 MET A O 1
ATOM 1879 N N . SER A 1 237 ? 10.138 -17.121 -18.803 1.00 98.06 237 SER A N 1
ATOM 1880 C CA . SER A 1 237 ? 10.810 -18.170 -18.024 1.00 98.06 237 SER A CA 1
ATOM 1881 C C . SER A 1 237 ? 11.773 -17.576 -16.998 1.00 98.06 237 SER A C 1
ATOM 1883 O O . SER A 1 237 ? 11.760 -17.997 -15.846 1.00 98.06 237 SER A O 1
ATOM 1885 N N . LEU A 1 238 ? 12.541 -16.546 -17.375 1.00 97.25 238 LEU A N 1
ATOM 1886 C CA . LEU A 1 238 ? 13.422 -15.834 -16.447 1.00 97.25 238 LEU A CA 1
ATOM 1887 C C . LEU A 1 238 ? 12.637 -15.159 -15.319 1.00 97.25 238 LEU A C 1
ATOM 1889 O O . LEU A 1 238 ? 13.051 -15.256 -14.166 1.00 97.25 238 LEU A O 1
ATOM 1893 N N . ILE A 1 239 ? 11.502 -14.515 -15.620 1.00 98.25 239 ILE A N 1
ATOM 1894 C CA . ILE A 1 239 ? 10.631 -13.932 -14.587 1.00 98.25 239 ILE A CA 1
ATOM 1895 C C . ILE A 1 239 ? 10.165 -15.019 -13.609 1.00 98.25 239 ILE A C 1
ATOM 1897 O O . ILE A 1 239 ? 10.305 -14.852 -12.399 1.00 98.25 239 ILE A O 1
ATOM 1901 N N . ALA A 1 240 ? 9.661 -16.144 -14.122 1.00 98.25 240 ALA A N 1
ATOM 1902 C CA . ALA A 1 240 ? 9.165 -17.243 -13.300 1.00 98.25 240 ALA A CA 1
ATOM 1903 C C . ALA A 1 240 ? 10.266 -17.887 -12.439 1.00 98.25 240 ALA A C 1
ATOM 1905 O O . ALA A 1 240 ? 10.040 -18.159 -11.261 1.00 98.25 240 ALA A O 1
ATOM 1906 N N . GLU A 1 241 ? 11.459 -18.097 -12.999 1.00 97.56 241 GLU A N 1
ATOM 1907 C CA . GLU A 1 241 ? 12.616 -18.643 -12.283 1.00 97.56 241 GLU A CA 1
ATOM 1908 C C . GLU A 1 241 ? 13.024 -17.743 -11.109 1.00 97.56 241 GLU A C 1
ATOM 1910 O O . GLU A 1 241 ? 13.241 -18.223 -9.996 1.00 97.56 241 GLU A O 1
ATOM 1915 N N . HIS A 1 242 ? 13.061 -16.427 -11.321 1.00 96.25 242 HIS A N 1
ATOM 1916 C CA . HIS A 1 242 ? 13.455 -15.467 -10.288 1.00 96.25 242 HIS A CA 1
ATOM 1917 C C . HIS A 1 242 ? 12.379 -15.295 -9.221 1.00 96.25 242 HIS A C 1
ATOM 1919 O O . HIS A 1 242 ? 12.695 -15.277 -8.026 1.00 96.25 242 HIS A O 1
ATOM 1925 N N . ALA A 1 243 ? 11.110 -15.266 -9.639 1.00 96.62 243 ALA A N 1
ATOM 1926 C CA . ALA A 1 243 ? 9.979 -15.277 -8.725 1.00 96.62 243 ALA A CA 1
ATOM 1927 C C . ALA A 1 243 ? 9.984 -16.545 -7.860 1.00 96.62 243 ALA A C 1
ATOM 1929 O O . ALA A 1 243 ? 9.715 -16.474 -6.664 1.00 96.62 243 ALA A O 1
ATOM 1930 N N . HIS A 1 244 ? 10.359 -17.697 -8.424 1.00 95.94 244 HIS A N 1
ATOM 1931 C CA . HIS A 1 244 ? 10.524 -18.932 -7.661 1.00 95.94 244 HIS A CA 1
ATOM 1932 C C . HIS A 1 244 ? 11.700 -18.859 -6.676 1.00 95.94 244 HIS A C 1
ATOM 1934 O O . HIS A 1 244 ? 11.559 -19.266 -5.525 1.00 95.94 244 HIS A O 1
ATOM 1940 N N . ALA A 1 245 ? 12.843 -18.320 -7.107 1.00 92.94 245 ALA A N 1
ATOM 1941 C CA . ALA A 1 245 ? 14.050 -18.247 -6.289 1.00 92.94 245 ALA A CA 1
ATOM 1942 C C . ALA A 1 245 ? 13.951 -17.230 -5.137 1.00 92.94 245 ALA A C 1
ATOM 1944 O O . ALA A 1 245 ? 14.500 -17.466 -4.061 1.00 92.94 245 ALA A O 1
ATOM 1945 N N . THR A 1 246 ? 13.277 -16.094 -5.353 1.00 93.06 246 THR A N 1
ATOM 1946 C CA . THR A 1 246 ? 13.330 -14.939 -4.434 1.00 93.06 246 THR A CA 1
ATOM 1947 C C . THR A 1 246 ? 11.972 -14.367 -4.030 1.00 93.06 246 THR A C 1
ATOM 1949 O O . THR A 1 246 ? 11.918 -13.516 -3.144 1.00 93.06 246 THR A O 1
ATOM 1952 N N . GLY A 1 247 ? 10.878 -14.815 -4.651 1.00 93.38 247 GLY A N 1
ATOM 1953 C CA . GLY A 1 247 ? 9.547 -14.215 -4.513 1.00 93.38 247 GLY A CA 1
ATOM 1954 C C . GLY A 1 247 ? 9.280 -13.039 -5.463 1.00 93.38 247 GLY A C 1
ATOM 1955 O O . GLY A 1 247 ? 8.146 -12.574 -5.534 1.00 93.38 247 GLY A O 1
ATOM 1956 N N . ASP A 1 248 ? 10.286 -12.587 -6.218 1.00 95.62 248 ASP A N 1
ATOM 1957 C CA . ASP A 1 248 ? 10.230 -11.426 -7.110 1.00 95.62 248 ASP A CA 1
ATOM 1958 C C . ASP A 1 248 ? 10.960 -11.681 -8.447 1.00 95.62 248 ASP A C 1
ATOM 1960 O O . ASP A 1 248 ? 11.895 -12.478 -8.492 1.00 95.62 248 ASP A O 1
ATOM 1964 N N . PRO A 1 249 ? 10.617 -10.950 -9.522 1.00 97.50 249 PRO A N 1
ATOM 1965 C CA . PRO A 1 249 ? 9.578 -9.924 -9.569 1.00 97.50 249 PRO A CA 1
ATOM 1966 C C . PRO A 1 249 ? 8.171 -10.515 -9.734 1.00 97.50 249 PRO A C 1
ATOM 1968 O O . PRO A 1 249 ? 7.970 -11.538 -10.384 1.00 97.50 249 PRO A O 1
ATOM 1971 N N . GLY A 1 250 ? 7.180 -9.824 -9.173 1.00 98.00 250 GLY A N 1
ATOM 1972 C CA . GLY A 1 250 ? 5.769 -10.032 -9.480 1.00 98.00 250 GLY A CA 1
ATOM 1973 C C . GLY A 1 250 ? 5.379 -9.500 -10.864 1.00 98.00 250 GLY A C 1
ATOM 1974 O O . GLY A 1 250 ? 6.195 -8.950 -11.607 1.00 98.00 250 GLY A O 1
ATOM 1975 N N . LEU A 1 251 ? 4.097 -9.636 -11.203 1.00 98.19 251 LEU A N 1
ATOM 1976 C CA . LEU A 1 251 ? 3.518 -9.098 -12.433 1.00 98.19 251 LEU A CA 1
ATOM 1977 C C . LEU A 1 251 ? 2.478 -8.031 -12.090 1.00 98.19 251 LEU A C 1
ATOM 1979 O O . LEU A 1 251 ? 1.604 -8.258 -11.253 1.00 98.19 251 LEU A O 1
ATOM 1983 N N . ILE A 1 252 ? 2.533 -6.895 -12.779 1.00 97.75 252 ILE A N 1
ATOM 1984 C CA . ILE A 1 252 ? 1.499 -5.856 -12.736 1.00 97.75 252 ILE A CA 1
ATOM 1985 C C . ILE A 1 252 ? 1.015 -5.593 -14.161 1.00 97.75 252 ILE A C 1
ATOM 1987 O O . ILE A 1 252 ? 1.794 -5.645 -15.103 1.00 97.75 252 ILE A O 1
ATOM 1991 N N . PHE A 1 253 ? -0.272 -5.296 -14.324 1.00 97.19 253 PHE A N 1
ATOM 1992 C CA . PHE A 1 253 ? -0.883 -5.013 -15.625 1.00 97.19 253 PHE A CA 1
ATOM 1993 C C . PHE A 1 253 ? -1.359 -3.556 -15.656 1.00 97.19 253 PHE A C 1
ATOM 1995 O O . PHE A 1 253 ? -2.547 -3.262 -15.462 1.00 97.19 253 PHE A O 1
ATOM 2002 N N . MET A 1 254 ? -0.421 -2.611 -15.819 1.00 95.25 254 MET A N 1
ATOM 2003 C CA . MET A 1 254 ? -0.736 -1.176 -15.736 1.00 95.25 254 MET A CA 1
ATOM 2004 C C . MET A 1 254 ? -1.645 -0.706 -16.874 1.00 95.25 254 MET A C 1
ATOM 2006 O O . MET A 1 254 ? -2.356 0.288 -16.714 1.00 95.25 254 MET A O 1
ATOM 2010 N N . ASP A 1 255 ? -1.645 -1.391 -18.016 1.00 92.50 255 ASP A N 1
ATOM 2011 C CA . ASP A 1 255 ? -2.559 -1.133 -19.131 1.00 92.50 255 ASP A CA 1
ATOM 2012 C C . ASP A 1 255 ? -4.020 -1.413 -18.742 1.00 92.50 255 ASP A C 1
ATOM 2014 O O . ASP A 1 255 ? -4.896 -0.565 -18.934 1.00 92.50 255 ASP A O 1
ATOM 2018 N N . ARG A 1 256 ? -4.289 -2.556 -18.102 1.00 94.12 256 ARG A N 1
ATOM 2019 C CA . ARG A 1 256 ? -5.597 -2.929 -17.562 1.00 94.12 256 ARG A CA 1
ATOM 2020 C C . ARG A 1 256 ? -6.024 -1.992 -16.442 1.00 94.12 256 ARG A C 1
ATOM 2022 O O . ARG A 1 256 ? -7.170 -1.548 -16.461 1.00 94.12 256 ARG A O 1
ATOM 2029 N N . ILE A 1 257 ? -5.117 -1.673 -15.522 1.00 95.81 257 ILE A N 1
ATOM 2030 C CA . ILE A 1 257 ? -5.344 -0.710 -14.436 1.00 95.81 257 ILE A CA 1
ATOM 2031 C C . ILE A 1 257 ? -5.765 0.652 -15.003 1.00 95.81 257 ILE A C 1
ATOM 2033 O O . ILE A 1 257 ? -6.800 1.191 -14.616 1.00 95.81 257 ILE A O 1
ATOM 2037 N N . ASN A 1 258 ? -5.016 1.191 -15.968 1.00 95.75 258 ASN A N 1
ATOM 2038 C CA . ASN A 1 258 ? -5.298 2.506 -16.543 1.00 95.75 258 ASN A CA 1
ATOM 2039 C C . ASN A 1 258 ? -6.557 2.524 -17.418 1.00 95.75 258 ASN A C 1
ATOM 2041 O O . ASN A 1 258 ? -7.286 3.512 -17.414 1.00 95.75 258 ASN A O 1
ATOM 2045 N N . ARG A 1 259 ? -6.873 1.425 -18.110 1.00 94.94 259 ARG A N 1
ATOM 2046 C CA . ARG A 1 259 ? -8.141 1.252 -18.843 1.00 94.94 259 ARG A CA 1
ATOM 2047 C C . ARG A 1 259 ? -9.365 1.284 -17.920 1.00 94.94 259 ARG A C 1
ATOM 2049 O O . ARG A 1 259 ? -10.453 1.632 -18.366 1.00 94.94 259 ARG A O 1
ATOM 2056 N N . LEU A 1 260 ? -9.193 0.934 -16.643 1.00 95.12 260 LEU A N 1
ATOM 2057 C CA . LEU A 1 260 ? -10.228 0.995 -15.606 1.00 95.12 260 LEU A CA 1
ATOM 2058 C C . LEU A 1 260 ? -10.117 2.240 -14.712 1.00 95.12 260 LEU A C 1
ATOM 2060 O O . LEU A 1 260 ? -10.852 2.345 -13.725 1.00 95.12 260 LEU A O 1
ATOM 2064 N N . ASN A 1 261 ? -9.232 3.185 -15.048 1.00 94.75 261 ASN A N 1
ATOM 2065 C CA . ASN A 1 261 ? -9.096 4.429 -14.307 1.00 94.75 261 ASN A CA 1
ATOM 2066 C C . ASN A 1 261 ? -10.430 5.190 -14.320 1.00 94.75 261 ASN A C 1
ATOM 2068 O O . ASN A 1 261 ? -10.981 5.509 -15.372 1.00 94.75 261 ASN A O 1
ATOM 2072 N N . ARG A 1 262 ? -10.957 5.471 -13.125 1.00 91.94 262 ARG A N 1
ATOM 2073 C CA . ARG A 1 262 ? -12.241 6.160 -12.939 1.00 91.94 262 ARG A CA 1
ATOM 2074 C C . ARG A 1 262 ? -12.135 7.679 -13.058 1.00 91.94 262 ARG A C 1
ATOM 2076 O O . ARG A 1 262 ? -13.158 8.341 -13.179 1.00 91.94 262 ARG A O 1
ATOM 2083 N N . VAL A 1 263 ? -10.919 8.219 -13.057 1.00 93.00 263 VAL A N 1
ATOM 2084 C CA . VAL A 1 263 ? -10.626 9.652 -13.175 1.00 93.00 263 VAL A CA 1
ATOM 2085 C C . VAL A 1 263 ? -9.548 9.898 -14.245 1.00 93.00 263 VAL A C 1
ATOM 2087 O O . VAL A 1 263 ? -8.500 10.469 -13.957 1.00 93.00 263 VAL A O 1
ATOM 2090 N N . PRO A 1 264 ? -9.773 9.486 -15.509 1.00 93.00 264 PRO A N 1
ATOM 2091 C CA . PRO A 1 264 ? -8.751 9.560 -16.560 1.00 93.00 264 PRO A CA 1
ATOM 2092 C C . PRO A 1 264 ? -8.328 10.996 -16.908 1.00 93.00 264 PRO A C 1
ATOM 2094 O O . PRO A 1 264 ? -7.232 11.207 -17.416 1.00 93.00 264 PRO A O 1
ATOM 2097 N N . HIS A 1 265 ? -9.166 11.993 -16.602 1.00 91.69 265 HIS A N 1
ATOM 2098 C CA . HIS A 1 265 ? -8.849 13.414 -16.782 1.00 91.69 265 HIS A CA 1
ATOM 2099 C C . HIS A 1 265 ? -7.722 13.907 -15.857 1.00 91.69 265 HIS A C 1
ATOM 2101 O O . HIS A 1 265 ? -7.117 14.933 -16.144 1.00 91.69 265 HIS A O 1
ATOM 2107 N N . MET A 1 266 ? -7.417 13.172 -14.782 1.00 89.69 266 MET A N 1
ATOM 2108 C CA . MET A 1 266 ? -6.288 13.450 -13.884 1.00 89.69 266 MET A CA 1
ATOM 2109 C C . MET A 1 266 ? -4.963 12.874 -14.400 1.00 89.69 266 MET A C 1
ATOM 2111 O O . MET A 1 266 ? -3.918 13.088 -13.793 1.00 89.69 266 MET A O 1
ATOM 2115 N N . GLY A 1 267 ? -4.994 12.141 -15.516 1.00 92.06 267 GLY A N 1
ATOM 2116 C CA . GLY A 1 267 ? -3.842 11.465 -16.095 1.00 92.06 267 GLY A CA 1
ATOM 2117 C C . GLY A 1 267 ? -3.897 9.951 -15.914 1.00 92.06 267 GLY A C 1
ATOM 2118 O O . GLY A 1 267 ? -4.946 9.356 -15.651 1.00 92.06 267 GLY A O 1
ATOM 2119 N N . ARG A 1 268 ? -2.744 9.309 -16.098 1.00 95.00 268 ARG A N 1
ATOM 2120 C CA . ARG A 1 268 ? -2.565 7.864 -15.923 1.00 95.00 268 ARG A CA 1
ATOM 2121 C C . ARG A 1 268 ? -2.007 7.579 -14.537 1.00 95.00 268 ARG A C 1
ATOM 2123 O O . ARG A 1 268 ? -1.154 8.323 -14.065 1.00 95.00 268 ARG A O 1
ATOM 2130 N N . TYR A 1 269 ? -2.457 6.493 -13.916 1.00 96.75 269 TYR A N 1
ATOM 2131 C CA . TYR A 1 269 ? -1.787 5.951 -12.739 1.00 96.75 269 TYR A CA 1
ATOM 2132 C C . TYR A 1 269 ? -0.335 5.644 -13.091 1.00 96.75 269 TYR A C 1
ATOM 2134 O O . TYR A 1 269 ? -0.074 4.990 -14.106 1.00 96.75 269 TYR A O 1
ATOM 2142 N N . GLU A 1 270 ? 0.572 6.135 -12.253 1.00 95.75 270 GLU A N 1
ATOM 2143 C CA . GLU A 1 270 ? 2.013 6.094 -12.484 1.00 95.75 270 GLU A CA 1
ATOM 2144 C C . GLU A 1 270 ? 2.575 4.717 -12.136 1.00 95.75 270 GLU A C 1
ATOM 2146 O O . GLU A 1 270 ? 3.293 4.111 -12.923 1.00 95.75 270 GLU A O 1
ATOM 2151 N N . THR A 1 271 ? 2.205 4.198 -10.968 1.00 97.44 271 THR A N 1
ATOM 2152 C CA . THR A 1 271 ? 2.637 2.889 -10.471 1.00 97.44 271 THR A CA 1
ATOM 2153 C C . THR A 1 271 ? 1.687 2.418 -9.362 1.00 97.44 271 THR A C 1
ATOM 2155 O O . THR A 1 271 ? 0.594 2.971 -9.181 1.00 97.44 271 THR A O 1
ATOM 2158 N N . VAL A 1 272 ? 2.076 1.376 -8.633 1.00 97.31 272 VAL A N 1
ATOM 2159 C CA . VAL A 1 272 ? 1.329 0.815 -7.505 1.00 97.31 272 VAL A CA 1
ATOM 2160 C C . VAL A 1 272 ? 2.087 0.976 -6.192 1.00 97.31 272 VAL A C 1
ATOM 2162 O O . VAL A 1 272 ? 3.312 1.081 -6.158 1.00 97.31 272 VAL A O 1
ATOM 2165 N N . VAL A 1 273 ? 1.335 1.000 -5.097 1.00 96.19 273 VAL A N 1
ATOM 2166 C CA . VAL A 1 273 ? 1.873 1.003 -3.729 1.00 96.19 273 VAL A CA 1
ATOM 2167 C C . VAL A 1 273 ? 2.590 -0.324 -3.402 1.00 96.19 273 VAL A C 1
ATOM 2169 O O . VAL A 1 273 ? 2.446 -1.289 -4.156 1.00 96.19 273 VAL A O 1
ATOM 2172 N N . PRO A 1 274 ? 3.340 -0.427 -2.282 1.00 95.88 274 PRO A N 1
ATOM 2173 C CA . PRO A 1 274 ? 4.180 -1.588 -1.960 1.00 95.88 274 PRO A CA 1
ATOM 2174 C C . PRO A 1 274 ? 3.535 -2.967 -2.106 1.00 95.88 274 PRO A C 1
ATOM 2176 O O . PRO A 1 274 ? 4.213 -3.900 -2.527 1.00 95.88 274 PRO A O 1
ATOM 2179 N N . CYS A 1 275 ? 2.252 -3.117 -1.773 1.00 94.88 275 CYS A N 1
ATOM 2180 C CA . CYS A 1 275 ? 1.561 -4.407 -1.829 1.00 94.88 275 CYS A CA 1
ATOM 2181 C C . CYS A 1 275 ? 0.767 -4.620 -3.136 1.00 94.88 275 CYS A C 1
ATOM 2183 O O . CYS A 1 275 ? 0.105 -5.645 -3.284 1.00 94.88 275 CYS A O 1
ATOM 2185 N N . GLY A 1 276 ? 0.850 -3.689 -4.096 1.00 95.56 276 GLY A N 1
ATOM 2186 C CA . GLY A 1 276 ? 0.237 -3.798 -5.424 1.00 95.56 276 GLY A CA 1
ATOM 2187 C C . GLY A 1 276 ? -1.284 -3.607 -5.474 1.00 95.56 276 GLY A C 1
ATOM 2188 O O . GLY A 1 276 ? -1.878 -3.694 -6.545 1.00 95.56 276 GLY A O 1
ATOM 2189 N N . GLU A 1 277 ? -1.929 -3.338 -4.343 1.00 94.00 277 GLU A N 1
ATOM 2190 C CA . GLU A 1 277 ? -3.383 -3.328 -4.175 1.00 94.00 277 GLU A CA 1
ATOM 2191 C C . GLU A 1 277 ? -4.053 -2.012 -4.590 1.00 94.00 277 GLU A C 1
ATOM 2193 O O . GLU A 1 277 ? -5.252 -1.992 -4.875 1.00 94.00 277 GLU A O 1
ATOM 2198 N N . VAL A 1 278 ? -3.291 -0.915 -4.651 1.00 93.69 278 VAL A N 1
ATOM 2199 C CA . VAL A 1 278 ? -3.769 0.390 -5.127 1.00 93.69 278 VAL A CA 1
ATOM 2200 C C . VAL A 1 278 ? -2.797 0.983 -6.141 1.00 93.69 278 VAL A C 1
ATOM 2202 O O . VAL A 1 278 ? -1.596 1.089 -5.899 1.00 93.69 278 VAL A O 1
ATOM 2205 N N . SER A 1 279 ? -3.341 1.425 -7.269 1.00 95.44 279 SER A N 1
ATOM 2206 C CA . SER A 1 279 ? -2.629 2.225 -8.265 1.00 95.44 279 SER A CA 1
ATOM 2207 C C . SER A 1 279 ? -2.887 3.703 -8.016 1.00 95.44 279 SER A C 1
ATOM 2209 O O . SER A 1 279 ? -4.021 4.088 -7.718 1.00 95.44 279 SER A O 1
ATOM 2211 N N . LEU A 1 280 ? -1.839 4.510 -8.120 1.00 96.38 280 LEU A N 1
ATOM 2212 C CA . LEU A 1 280 ? -1.837 5.895 -7.659 1.00 96.38 280 LEU A CA 1
ATOM 2213 C C . LEU A 1 280 ? -1.151 6.821 -8.674 1.00 96.38 280 LEU A C 1
ATOM 2215 O O . LEU A 1 280 ? -0.312 6.390 -9.470 1.00 96.38 280 LEU A O 1
ATOM 2219 N N . PHE A 1 281 ? -1.537 8.094 -8.661 1.00 96.56 281 PHE A N 1
ATOM 2220 C CA . PHE A 1 281 ? -0.870 9.172 -9.394 1.00 96.56 281 PHE A CA 1
ATOM 2221 C C . PHE A 1 281 ? 0.367 9.679 -8.647 1.00 96.56 281 PHE A C 1
ATOM 2223 O O . PHE A 1 281 ? 0.507 9.481 -7.440 1.00 96.56 281 PHE A O 1
ATOM 2230 N N . SER A 1 282 ? 1.218 10.416 -9.355 1.00 96.25 282 SER A N 1
ATOM 2231 C CA . SER A 1 282 ? 2.344 11.139 -8.767 1.00 96.25 282 SER A CA 1
ATOM 2232 C C . SER A 1 282 ? 1.901 12.066 -7.632 1.00 96.25 282 SER A C 1
ATOM 2234 O O . SER A 1 282 ? 1.036 12.928 -7.815 1.00 96.25 282 SER A O 1
ATOM 2236 N N . GLY A 1 283 ? 2.495 11.904 -6.453 1.00 96.38 283 GLY A N 1
ATOM 2237 C CA . GLY A 1 283 ? 2.142 12.643 -5.243 1.00 96.38 283 GLY A CA 1
ATOM 2238 C C . GLY A 1 283 ? 0.885 12.138 -4.530 1.00 96.38 283 GLY A C 1
ATOM 2239 O O . GLY A 1 283 ? 0.569 12.647 -3.456 1.00 96.38 283 GLY A O 1
ATOM 2240 N N . GLU A 1 284 ? 0.168 11.150 -5.064 1.00 96.50 284 GLU A N 1
ATOM 2241 C CA . GLU A 1 284 ? -1.038 10.622 -4.429 1.00 96.50 284 GLU A CA 1
ATOM 2242 C C . GLU A 1 284 ? -0.702 9.709 -3.241 1.00 96.50 284 GLU A C 1
ATOM 2244 O O . GLU A 1 284 ? 0.340 9.048 -3.180 1.00 96.50 284 GLU A O 1
ATOM 2249 N N . VAL A 1 285 ? -1.623 9.664 -2.279 1.00 94.75 285 VAL A N 1
ATOM 2250 C CA . VAL A 1 285 ? -1.545 8.828 -1.080 1.00 94.75 285 VAL A CA 1
ATOM 2251 C C . VAL A 1 285 ? -2.882 8.129 -0.858 1.00 94.75 285 VAL A C 1
ATOM 2253 O O . VAL A 1 285 ? -3.919 8.607 -1.319 1.00 94.75 285 VAL A O 1
ATOM 2256 N N . CYS A 1 286 ? -2.881 7.014 -0.130 1.00 90.31 286 CYS A N 1
ATOM 2257 C CA . CYS A 1 286 ? -4.103 6.261 0.155 1.00 90.31 286 CYS A CA 1
ATOM 2258 C C . CYS A 1 286 ? -4.323 6.059 1.660 1.00 90.31 286 CYS A C 1
ATOM 2260 O O . CYS A 1 286 ? -3.383 5.773 2.413 1.00 90.31 286 CYS A O 1
ATOM 2262 N N . GLN A 1 287 ? -5.588 6.167 2.078 1.00 91.75 287 GLN A N 1
ATOM 2263 C CA . GLN A 1 287 ? -6.053 5.770 3.408 1.00 91.75 287 GLN A CA 1
ATOM 2264 C C . GLN A 1 287 ? -6.697 4.394 3.325 1.00 91.75 287 GLN A C 1
ATOM 2266 O O . GLN A 1 287 ? -7.583 4.193 2.499 1.00 91.75 287 GLN A O 1
ATOM 2271 N N . PHE A 1 288 ? -6.304 3.468 4.199 1.00 92.06 288 PHE A N 1
ATOM 2272 C CA . PHE A 1 288 ? -6.831 2.108 4.159 1.00 92.06 288 PHE A CA 1
ATOM 2273 C C . PHE A 1 288 ? -7.295 1.609 5.527 1.00 92.06 288 PHE A C 1
ATOM 2275 O O . PHE A 1 288 ? -6.6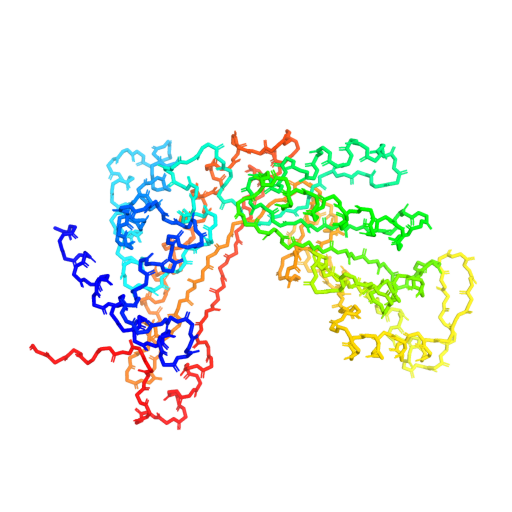67 1.875 6.555 1.00 92.06 288 PHE A O 1
ATOM 2282 N N . SER A 1 289 ? -8.394 0.859 5.535 1.00 95.62 289 SER A N 1
ATOM 2283 C CA . SER A 1 289 ? -8.920 0.143 6.700 1.00 95.62 289 SER A CA 1
ATOM 2284 C C . SER A 1 289 ? -9.574 -1.163 6.245 1.00 95.62 289 SER A C 1
ATOM 2286 O O . SER A 1 289 ? -9.881 -1.332 5.066 1.00 95.62 289 SER A O 1
ATOM 2288 N N . TYR A 1 290 ? -9.760 -2.106 7.167 1.00 96.19 290 TYR A N 1
ATOM 2289 C CA . TYR A 1 290 ? -10.290 -3.433 6.864 1.00 96.19 290 TYR A CA 1
ATOM 2290 C C . TYR A 1 290 ? -11.569 -3.708 7.649 1.00 96.19 290 TYR A C 1
ATOM 2292 O O . TYR A 1 290 ? -11.663 -3.383 8.834 1.00 96.19 290 TYR A O 1
ATOM 2300 N N . LEU A 1 291 ? -12.517 -4.380 7.003 1.00 97.88 291 LEU A N 1
ATOM 2301 C CA . LEU A 1 291 ? -13.686 -4.972 7.642 1.00 97.88 291 LEU A CA 1
ATOM 2302 C C . LEU A 1 291 ? -13.401 -6.433 7.988 1.00 97.88 291 LEU A C 1
ATOM 2304 O O . LEU A 1 291 ? -13.050 -7.239 7.125 1.00 97.88 291 LEU A O 1
ATOM 2308 N N . ASN A 1 292 ? -13.566 -6.782 9.259 1.00 95.75 292 ASN A N 1
ATOM 2309 C CA . ASN A 1 292 ? -13.341 -8.130 9.766 1.00 95.75 292 ASN A CA 1
ATOM 2310 C C . ASN A 1 292 ? -14.589 -8.993 9.553 1.00 95.75 292 ASN A C 1
ATOM 2312 O O . ASN A 1 292 ? -15.469 -9.035 10.413 1.00 95.75 292 ASN A O 1
ATOM 2316 N N . LEU A 1 293 ? -14.681 -9.673 8.405 1.00 94.81 293 LEU A N 1
ATOM 2317 C CA . LEU A 1 293 ? -15.884 -10.408 7.994 1.00 94.81 293 LEU A CA 1
ATOM 2318 C C . LEU A 1 293 ? -16.411 -11.409 9.043 1.00 94.81 293 LEU A C 1
ATOM 2320 O O . LEU A 1 293 ? -17.623 -11.445 9.254 1.00 94.81 293 LEU A O 1
ATOM 2324 N N . PRO A 1 294 ? -15.563 -12.166 9.771 1.00 91.50 294 PRO A N 1
ATOM 2325 C CA . PRO A 1 294 ? -16.004 -13.033 10.864 1.00 91.50 294 PRO A CA 1
ATOM 2326 C C . PRO A 1 294 ? -16.846 -12.352 11.950 1.00 91.50 294 PRO A C 1
ATOM 2328 O O . PRO A 1 294 ? -17.656 -13.019 12.595 1.00 91.50 294 PRO A O 1
ATOM 2331 N N . ARG A 1 295 ? -16.694 -11.036 12.158 1.00 91.75 295 ARG A N 1
ATOM 2332 C CA . ARG A 1 295 ? -17.499 -10.270 13.128 1.00 91.75 295 ARG A CA 1
ATOM 2333 C C . ARG A 1 295 ? -18.932 -10.015 12.669 1.00 91.75 295 ARG A C 1
ATOM 2335 O O . ARG A 1 295 ? -19.760 -9.647 13.495 1.00 91.75 295 ARG A O 1
ATOM 2342 N N . PHE A 1 296 ? -19.224 -10.259 11.398 1.00 93.81 296 PHE A N 1
ATOM 2343 C CA . PHE A 1 296 ? -20.546 -10.097 10.800 1.00 93.81 296 PHE A CA 1
ATOM 2344 C C . PHE A 1 296 ? -21.265 -11.431 10.592 1.00 93.81 296 PHE A C 1
ATOM 2346 O O . PHE A 1 296 ? -22.334 -11.452 10.007 1.00 93.81 296 PHE A O 1
ATOM 2353 N N . LEU A 1 297 ? -20.703 -12.562 11.030 1.00 90.19 297 LEU A N 1
ATOM 2354 C CA . LEU A 1 297 ? -21.323 -13.864 10.785 1.00 90.19 297 LEU A CA 1
ATOM 2355 C C . LEU A 1 297 ? -22.287 -14.270 11.888 1.00 90.19 297 LEU A C 1
ATOM 2357 O O . LEU A 1 297 ? -21.860 -14.531 13.007 1.00 90.19 297 LEU A O 1
ATOM 2361 N N . GLU A 1 298 ? -23.564 -14.442 11.581 1.00 85.00 298 GLU A N 1
ATOM 2362 C CA . GLU A 1 298 ? -24.596 -14.955 12.478 1.00 85.00 298 GLU A CA 1
ATOM 2363 C C . GLU A 1 298 ? -25.150 -16.280 11.961 1.00 85.00 298 GLU A C 1
ATOM 2365 O O . GLU A 1 298 ? -25.665 -16.362 10.853 1.00 85.00 298 GLU A O 1
ATOM 2370 N N . LYS A 1 299 ? -25.027 -17.348 12.763 1.00 83.00 299 LYS A N 1
ATOM 2371 C CA . LYS A 1 299 ? -25.517 -18.697 12.411 1.00 83.00 299 LYS A CA 1
ATOM 2372 C C . LYS A 1 299 ? -25.058 -19.183 11.017 1.00 83.00 299 LYS A C 1
ATOM 2374 O O . LYS A 1 299 ? -25.792 -19.888 10.338 1.00 83.00 299 LYS A O 1
ATOM 2379 N N . GLY A 1 300 ? -23.837 -18.820 10.609 1.00 80.56 300 GLY A N 1
ATOM 2380 C CA . GLY A 1 300 ? -23.248 -19.195 9.314 1.00 80.56 300 GLY A CA 1
ATOM 2381 C C . GLY A 1 300 ? -23.546 -18.230 8.158 1.00 80.56 300 GLY A C 1
ATOM 2382 O O . GLY A 1 300 ? -22.961 -18.374 7.084 1.00 80.56 300 GLY A O 1
ATOM 2383 N N . GLU A 1 301 ? -24.379 -17.214 8.378 1.00 86.75 301 GLU A N 1
ATOM 2384 C CA . GLU A 1 301 ? -24.734 -16.203 7.383 1.00 86.75 301 GLU A CA 1
ATOM 2385 C C . GLU A 1 301 ? -24.161 -14.831 7.720 1.00 86.75 301 GLU A C 1
ATOM 2387 O O . GLU A 1 301 ? -23.869 -14.537 8.873 1.00 86.75 301 GLU A O 1
ATOM 2392 N N . ILE A 1 302 ? -23.956 -13.994 6.704 1.00 91.00 302 ILE A N 1
ATOM 2393 C CA . ILE A 1 302 ? -23.472 -12.624 6.903 1.00 91.00 302 ILE A CA 1
ATOM 2394 C C . ILE A 1 302 ? -24.661 -11.739 7.287 1.00 91.00 302 ILE A C 1
ATOM 2396 O O . ILE A 1 302 ? -25.655 -11.689 6.567 1.00 91.00 302 ILE A O 1
ATOM 2400 N N . ASP A 1 303 ? -24.530 -11.009 8.390 1.00 94.50 303 ASP A N 1
ATOM 2401 C CA . ASP A 1 303 ? -25.372 -9.868 8.735 1.00 94.50 303 ASP A CA 1
ATOM 2402 C C . ASP A 1 303 ? -25.009 -8.691 7.823 1.00 94.50 303 ASP A C 1
ATOM 2404 O O . ASP A 1 303 ? -24.053 -7.938 8.048 1.00 94.50 303 ASP A O 1
ATOM 2408 N N . TRP A 1 304 ? -25.765 -8.587 6.733 1.00 95.50 304 TRP A N 1
ATOM 2409 C CA . TRP A 1 304 ? -25.578 -7.569 5.708 1.00 95.50 304 TRP A CA 1
ATOM 2410 C C . TRP A 1 304 ? -25.907 -6.159 6.202 1.00 95.50 304 TRP A C 1
ATOM 2412 O O . TRP A 1 304 ? -25.288 -5.204 5.727 1.00 95.50 304 TRP A O 1
ATOM 2422 N N . ASP A 1 305 ? -26.821 -6.017 7.163 1.00 96.62 305 ASP A N 1
ATOM 2423 C CA . ASP A 1 305 ? -27.212 -4.715 7.700 1.00 96.62 305 ASP A CA 1
ATOM 2424 C C . ASP A 1 305 ? -26.104 -4.149 8.593 1.00 96.62 305 ASP A C 1
ATOM 2426 O O . ASP A 1 305 ? -25.662 -3.012 8.390 1.00 96.62 305 ASP A O 1
ATOM 2430 N N . ALA A 1 306 ? -25.554 -4.964 9.499 1.00 95.12 306 ALA A N 1
ATOM 2431 C CA . ALA A 1 306 ? -24.406 -4.564 10.310 1.00 95.12 306 ALA A CA 1
ATOM 2432 C C . ALA A 1 306 ? -23.155 -4.299 9.456 1.00 95.12 306 ALA A C 1
ATOM 2434 O O . ALA A 1 306 ? -22.378 -3.377 9.748 1.00 95.12 306 ALA A O 1
ATOM 2435 N N . LEU A 1 307 ? -22.948 -5.085 8.390 1.00 96.75 307 LEU A N 1
ATOM 2436 C CA . LEU A 1 307 ? -21.849 -4.863 7.450 1.00 96.75 307 LEU A CA 1
ATOM 2437 C C . LEU A 1 307 ? -22.011 -3.527 6.718 1.00 96.75 307 LEU A C 1
ATOM 2439 O O . LEU A 1 307 ? -21.050 -2.762 6.631 1.00 96.75 307 LEU A O 1
ATOM 2443 N N . LYS A 1 308 ? -23.223 -3.205 6.250 1.00 97.75 308 LYS A N 1
ATOM 2444 C CA . LYS A 1 308 ? -23.538 -1.927 5.600 1.00 97.75 308 LYS A CA 1
ATOM 2445 C C . LYS A 1 308 ? -23.290 -0.733 6.525 1.00 97.75 308 LYS A C 1
ATOM 2447 O O . LYS A 1 308 ? -22.650 0.229 6.099 1.00 97.75 308 LYS A O 1
ATOM 2452 N N . GLU A 1 309 ? -23.733 -0.798 7.781 1.00 96.88 309 GLU A N 1
ATOM 2453 C CA . GLU A 1 309 ? -23.470 0.254 8.779 1.00 96.88 309 GLU A CA 1
ATOM 2454 C C . GLU A 1 309 ? -21.960 0.439 9.015 1.00 96.88 309 GLU A C 1
ATOM 2456 O O . GLU A 1 309 ? -21.453 1.565 9.086 1.00 96.88 309 GLU A O 1
ATOM 2461 N N . SER A 1 310 ? -21.214 -0.668 9.078 1.00 97.69 310 SER A N 1
ATOM 2462 C CA . SER A 1 310 ? -19.761 -0.625 9.267 1.00 97.69 310 SER A CA 1
ATOM 2463 C C . SER A 1 310 ? -19.042 -0.049 8.051 1.00 97.69 310 SER A C 1
ATOM 2465 O O . SER A 1 310 ? -18.135 0.753 8.233 1.00 97.69 310 SER A O 1
ATOM 2467 N N . ILE A 1 311 ? -19.480 -0.357 6.823 1.00 98.25 311 ILE A N 1
ATOM 2468 C CA . ILE A 1 311 ? -18.950 0.263 5.594 1.00 98.25 311 ILE A CA 1
ATOM 2469 C C . ILE A 1 311 ? -19.119 1.786 5.641 1.00 98.25 311 ILE A C 1
ATOM 2471 O O . ILE A 1 311 ? -18.160 2.513 5.387 1.00 98.25 311 ILE A O 1
ATOM 2475 N N . GLN A 1 312 ? -20.308 2.282 5.998 1.00 97.81 312 GLN A N 1
ATOM 2476 C CA . GLN A 1 312 ? -20.573 3.725 6.099 1.00 97.81 312 GLN A CA 1
ATOM 2477 C C . GLN A 1 312 ? -19.699 4.389 7.167 1.00 97.81 312 GLN A C 1
ATOM 2479 O O . GLN A 1 312 ? -19.131 5.458 6.946 1.00 97.81 312 GLN A O 1
ATOM 2484 N N . THR A 1 313 ? -19.550 3.723 8.311 1.00 98.06 313 THR A N 1
ATOM 2485 C CA . THR A 1 313 ? -18.702 4.197 9.406 1.00 98.06 313 THR A CA 1
ATOM 2486 C C . THR A 1 313 ? -17.230 4.236 8.990 1.00 98.06 313 THR A C 1
ATOM 2488 O O . THR A 1 313 ? -16.557 5.242 9.207 1.00 98.06 313 THR A O 1
ATOM 2491 N N . THR A 1 314 ? -16.729 3.181 8.341 1.00 98.38 314 THR A N 1
ATOM 2492 C CA . THR A 1 314 ? -15.356 3.119 7.825 1.00 98.38 314 THR A CA 1
ATOM 2493 C C . THR A 1 314 ? -15.109 4.172 6.754 1.00 98.38 314 THR A C 1
ATOM 2495 O O . THR A 1 314 ? -14.056 4.800 6.772 1.00 98.38 314 THR A O 1
ATOM 2498 N N . MET A 1 315 ? -16.068 4.421 5.860 1.00 98.06 315 MET A N 1
ATOM 2499 C CA . MET A 1 315 ? -15.942 5.468 4.846 1.00 98.06 315 MET A CA 1
ATOM 2500 C C . MET A 1 315 ? -15.677 6.835 5.490 1.00 98.06 315 MET A C 1
ATOM 2502 O O . MET A 1 315 ? -14.744 7.523 5.086 1.00 98.06 315 MET A O 1
ATOM 2506 N N . LEU A 1 316 ? -16.429 7.199 6.535 1.00 97.88 316 LEU A N 1
ATOM 2507 C CA . LEU A 1 316 ? -16.222 8.475 7.223 1.00 97.88 316 LEU A CA 1
ATOM 2508 C C . LEU A 1 316 ? -14.925 8.505 8.049 1.00 97.88 316 LEU A C 1
ATOM 2510 O O . LEU A 1 316 ? -14.260 9.534 8.100 1.00 97.88 316 LEU A O 1
ATOM 2514 N N . ILE A 1 317 ? -14.520 7.379 8.652 1.00 98.38 317 ILE A N 1
ATOM 2515 C CA . ILE A 1 317 ? -13.198 7.246 9.291 1.00 98.38 317 ILE A CA 1
ATOM 2516 C C . ILE A 1 317 ? -12.086 7.579 8.287 1.00 98.38 317 ILE A C 1
ATOM 2518 O O . ILE A 1 317 ? -11.172 8.339 8.609 1.00 98.38 317 ILE A O 1
ATOM 2522 N N . LEU A 1 318 ? -12.157 7.005 7.083 1.00 97.94 318 LEU A N 1
ATOM 2523 C CA . LEU A 1 318 ? -11.135 7.174 6.054 1.00 97.94 318 LEU A CA 1
ATOM 2524 C C . LEU A 1 318 ? -11.171 8.570 5.422 1.00 97.94 318 LEU A C 1
ATOM 2526 O O . LEU A 1 318 ? -10.112 9.144 5.185 1.00 97.94 318 LEU A O 1
ATOM 2530 N N . ASP A 1 319 ? -12.352 9.144 5.200 1.00 97.50 319 ASP A N 1
ATOM 2531 C CA . ASP A 1 319 ? -12.482 10.511 4.683 1.00 97.50 319 ASP A CA 1
ATOM 2532 C C . ASP A 1 319 ? -11.988 11.559 5.699 1.00 97.50 319 ASP A C 1
ATOM 2534 O O . ASP A 1 319 ? -11.257 12.488 5.357 1.00 97.50 319 ASP A O 1
ATOM 2538 N N . ASN A 1 320 ? -12.250 11.356 6.991 1.00 98.00 320 ASN A N 1
ATOM 2539 C CA . ASN A 1 320 ? -11.643 12.183 8.031 1.00 98.00 320 ASN A CA 1
ATOM 2540 C C . ASN A 1 320 ? -10.121 11.979 8.124 1.00 98.00 320 ASN A C 1
ATOM 2542 O O . ASN A 1 320 ? -9.387 12.908 8.458 1.00 98.00 320 ASN A O 1
ATOM 2546 N N . ALA A 1 321 ? -9.614 10.780 7.825 1.00 97.19 321 ALA A N 1
ATOM 2547 C CA . ALA A 1 321 ? -8.176 10.546 7.730 1.00 97.19 321 ALA A CA 1
ATOM 2548 C C . ALA A 1 321 ? -7.551 11.262 6.521 1.00 97.19 321 ALA A C 1
ATOM 2550 O O . ALA A 1 321 ? -6.420 11.735 6.621 1.00 97.19 321 ALA A O 1
ATOM 2551 N N . VAL A 1 322 ? -8.271 11.379 5.398 1.00 96.75 322 VAL A N 1
ATOM 2552 C CA . VAL A 1 322 ? -7.874 12.250 4.279 1.00 96.75 322 VAL A CA 1
ATOM 2553 C C . VAL A 1 322 ? -7.727 13.681 4.779 1.00 96.75 322 VAL A C 1
ATOM 2555 O O . VAL A 1 322 ? -6.684 14.289 4.563 1.00 96.75 322 VAL A O 1
ATOM 2558 N N . GLU A 1 323 ? -8.722 14.182 5.511 1.00 96.31 323 GLU A N 1
ATOM 2559 C CA . GLU A 1 323 ? -8.714 15.547 6.033 1.00 96.31 323 GLU A CA 1
ATOM 2560 C C . GLU A 1 323 ? -7.495 15.840 6.918 1.00 96.31 323 GLU A C 1
ATOM 2562 O O . GLU A 1 323 ? -6.761 16.793 6.680 1.00 96.31 323 GLU A O 1
ATOM 2567 N N . VAL A 1 324 ? -7.209 14.958 7.879 1.00 95.19 324 VAL A N 1
ATOM 2568 C CA . VAL A 1 324 ? -6.006 15.037 8.729 1.00 95.19 324 VAL A CA 1
ATOM 2569 C C . VAL A 1 324 ? -4.721 15.161 7.910 1.00 95.19 324 VAL A C 1
ATOM 2571 O O . VAL A 1 324 ? -3.751 15.771 8.358 1.00 95.19 324 VAL A O 1
ATOM 2574 N N . ASN A 1 325 ? -4.675 14.499 6.759 1.00 95.69 325 ASN A N 1
ATOM 2575 C CA . ASN A 1 325 ? -3.464 14.341 5.979 1.00 95.69 325 ASN A CA 1
ATOM 2576 C C . ASN A 1 325 ? -3.146 15.527 5.076 1.00 95.69 325 ASN A C 1
ATOM 2578 O O . ASN A 1 325 ? -1.968 15.684 4.765 1.00 95.69 325 ASN A O 1
ATOM 2582 N N . ILE A 1 326 ? -4.130 16.347 4.693 1.00 94.94 326 ILE A N 1
ATOM 2583 C CA . ILE A 1 326 ? -3.934 17.487 3.780 1.00 94.94 326 ILE A CA 1
ATOM 2584 C C . ILE A 1 326 ? -2.781 18.376 4.272 1.00 94.94 326 ILE A C 1
ATOM 2586 O O . ILE A 1 326 ? -1.815 18.589 3.541 1.00 94.94 326 ILE A O 1
ATOM 2590 N N . ASP A 1 327 ? -2.803 18.760 5.550 1.00 92.00 327 ASP A N 1
ATOM 2591 C CA . ASP A 1 327 ? -1.787 19.634 6.158 1.00 92.00 327 ASP A CA 1
ATOM 2592 C C . ASP A 1 327 ? -0.512 18.894 6.607 1.00 92.00 327 ASP A C 1
ATOM 2594 O O . ASP A 1 327 ? 0.390 19.479 7.204 1.00 92.00 327 ASP A O 1
ATOM 2598 N N . ARG A 1 328 ? -0.424 17.580 6.363 1.00 93.50 328 ARG A N 1
ATOM 2599 C CA . ARG A 1 328 ? 0.686 16.717 6.818 1.00 93.50 328 ARG A CA 1
ATOM 2600 C C . ARG A 1 328 ? 1.506 16.135 5.673 1.00 93.50 328 ARG A C 1
ATOM 2602 O O . ARG A 1 328 ? 2.456 15.380 5.923 1.00 93.50 328 ARG A O 1
ATOM 2609 N N . MET A 1 329 ? 1.137 16.455 4.435 1.00 95.19 329 MET A N 1
ATOM 2610 C CA . MET A 1 329 ? 1.834 15.984 3.246 1.00 95.19 329 MET A CA 1
ATOM 2611 C C . MET A 1 329 ? 3.224 16.616 3.113 1.00 95.19 329 MET A C 1
ATOM 2613 O O . MET A 1 329 ? 3.372 17.815 3.339 1.00 95.19 329 MET A O 1
ATOM 2617 N N . PRO A 1 330 ? 4.255 15.835 2.727 1.00 93.62 330 PRO A N 1
ATOM 2618 C CA . PRO A 1 330 ? 5.605 16.363 2.521 1.00 93.62 330 PRO A CA 1
ATOM 2619 C C . PRO A 1 330 ? 5.708 17.417 1.418 1.00 93.62 330 PRO A C 1
ATOM 2621 O O . PRO A 1 330 ? 6.594 18.264 1.451 1.00 93.62 330 PRO A O 1
ATOM 2624 N N . THR A 1 331 ? 4.825 17.348 0.419 1.00 95.88 331 THR A N 1
ATOM 2625 C CA . THR A 1 331 ? 4.869 18.212 -0.761 1.00 95.88 331 THR A CA 1
ATOM 2626 C C . THR A 1 331 ? 3.529 18.901 -0.988 1.00 95.88 331 THR A C 1
ATOM 2628 O O . THR A 1 331 ? 2.471 18.352 -0.670 1.00 95.88 331 THR A O 1
ATOM 2631 N N . LYS A 1 332 ? 3.574 20.093 -1.598 1.00 96.06 332 LYS A N 1
ATOM 2632 C CA . LYS A 1 332 ? 2.368 20.824 -2.018 1.00 96.06 332 LYS A CA 1
ATOM 2633 C C . LYS A 1 332 ? 1.536 20.016 -3.010 1.00 96.06 332 LYS A C 1
ATOM 2635 O O . LYS A 1 332 ? 0.332 19.908 -2.830 1.00 96.06 332 LYS A O 1
ATOM 2640 N N . GLN A 1 333 ? 2.192 19.373 -3.980 1.00 95.94 333 GLN A N 1
ATOM 2641 C CA . GLN A 1 333 ? 1.528 18.489 -4.936 1.00 95.94 333 GLN A CA 1
ATOM 2642 C C . GLN A 1 333 ? 0.739 17.391 -4.219 1.00 95.94 333 GLN A C 1
ATOM 2644 O O . GLN A 1 333 ? -0.426 17.174 -4.528 1.00 95.94 333 GLN A O 1
ATOM 2649 N N . SER A 1 334 ? 1.324 16.728 -3.219 1.00 97.06 334 SER A N 1
ATOM 2650 C CA . SER A 1 334 ? 0.603 15.703 -2.463 1.00 97.06 334 SER A CA 1
ATOM 2651 C C . SER A 1 334 ? -0.575 16.253 -1.670 1.00 97.06 334 SER A C 1
ATOM 2653 O O . SER A 1 334 ? -1.619 15.604 -1.635 1.00 97.06 334 SER A O 1
ATOM 2655 N N . ALA A 1 335 ? -0.439 17.437 -1.065 1.00 96.88 335 ALA A N 1
ATOM 2656 C CA . ALA A 1 335 ? -1.540 18.105 -0.369 1.00 96.88 335 ALA A CA 1
ATOM 2657 C C . ALA A 1 335 ? -2.697 18.448 -1.329 1.00 96.88 335 ALA A C 1
ATOM 2659 O O . ALA A 1 335 ? -3.865 18.229 -1.009 1.00 96.88 335 ALA A O 1
ATOM 2660 N N . GLU A 1 336 ? -2.383 18.926 -2.533 1.00 96.00 336 GLU A N 1
ATOM 2661 C CA . GLU A 1 336 ? -3.370 19.231 -3.573 1.00 96.00 336 GLU A CA 1
ATOM 2662 C C . GLU A 1 336 ? -4.047 17.961 -4.101 1.00 96.00 336 GLU A C 1
ATOM 2664 O O . GLU A 1 336 ? -5.275 17.893 -4.184 1.00 96.00 336 GLU A O 1
ATOM 2669 N N . VAL A 1 337 ? -3.267 16.927 -4.423 1.00 95.56 337 VAL A N 1
ATOM 2670 C CA . VAL A 1 337 ? -3.781 15.665 -4.968 1.00 95.56 337 VAL A CA 1
ATOM 2671 C C . VAL A 1 337 ? -4.691 14.967 -3.958 1.00 95.56 337 VAL A C 1
ATOM 2673 O O . VAL A 1 337 ? -5.801 14.572 -4.318 1.00 95.56 337 VAL A O 1
ATOM 2676 N N . ILE A 1 338 ? -4.276 14.846 -2.691 1.00 95.44 338 ILE A N 1
ATOM 2677 C CA . ILE A 1 338 ? -5.101 14.189 -1.668 1.00 95.44 338 ILE A CA 1
ATOM 2678 C C . ILE A 1 338 ? -6.385 14.981 -1.377 1.00 95.44 338 ILE A C 1
ATOM 2680 O O . ILE A 1 338 ? -7.443 14.373 -1.214 1.00 95.44 338 ILE A O 1
ATOM 2684 N N . SER A 1 339 ? -6.317 16.317 -1.367 1.00 95.12 339 SER A N 1
ATOM 2685 C CA . SER A 1 339 ? -7.480 17.183 -1.143 1.00 95.12 339 SER A CA 1
ATOM 2686 C C . SER A 1 339 ? -8.530 17.026 -2.249 1.00 95.12 339 SER A C 1
ATOM 2688 O O . SER A 1 339 ? -9.722 16.919 -1.958 1.00 95.12 339 SER A O 1
ATOM 2690 N N . ASN A 1 340 ? -8.086 16.927 -3.508 1.00 93.31 340 ASN A N 1
ATOM 2691 C CA . ASN A 1 340 ? -8.967 16.800 -4.669 1.00 93.31 340 ASN A CA 1
ATOM 2692 C C . ASN A 1 340 ? -9.516 15.379 -4.868 1.00 93.31 340 ASN A C 1
ATOM 2694 O O . ASN A 1 340 ? -10.699 15.210 -5.150 1.00 93.31 340 ASN A O 1
ATOM 2698 N N . LEU A 1 341 ? -8.669 14.351 -4.746 1.00 93.69 341 LEU A N 1
ATOM 2699 C CA . LEU A 1 341 ? -9.056 12.970 -5.060 1.00 93.69 341 LEU A CA 1
ATOM 2700 C C . LEU A 1 341 ? -9.683 12.230 -3.885 1.00 93.69 341 LEU A C 1
ATOM 2702 O O . LEU A 1 341 ? -10.474 11.314 -4.104 1.00 93.69 341 LEU A O 1
ATOM 2706 N N . ARG A 1 342 ? -9.296 12.592 -2.655 1.00 94.69 342 ARG A N 1
ATOM 2707 C CA . ARG A 1 342 ? -9.773 11.988 -1.402 1.00 94.69 342 ARG A CA 1
ATOM 2708 C C . ARG A 1 342 ? -9.794 10.454 -1.439 1.00 94.69 342 ARG A C 1
ATOM 2710 O O . ARG A 1 342 ? -10.753 9.820 -1.002 1.00 94.69 342 ARG A O 1
ATOM 2717 N N . ARG A 1 343 ? -8.745 9.836 -2.002 1.00 93.31 343 ARG A N 1
ATOM 2718 C CA . ARG A 1 343 ? -8.713 8.383 -2.214 1.00 93.31 343 ARG A CA 1
ATOM 2719 C C . ARG A 1 343 ? -8.711 7.625 -0.888 1.00 93.31 343 ARG A C 1
ATOM 2721 O O . ARG A 1 343 ? -7.858 7.834 -0.023 1.00 93.31 343 ARG A O 1
ATOM 2728 N N . VAL A 1 344 ? -9.621 6.662 -0.796 1.00 94.88 344 VAL A N 1
ATOM 2729 C CA . VAL A 1 344 ? -9.732 5.726 0.322 1.00 94.88 344 VAL A CA 1
ATOM 2730 C C . VAL A 1 344 ? -9.856 4.291 -0.186 1.00 94.88 344 VAL A C 1
ATOM 2732 O O . VAL A 1 344 ? -10.319 4.053 -1.302 1.00 94.88 344 VAL A O 1
ATOM 2735 N N . GLY A 1 345 ? -9.463 3.328 0.643 1.00 93.38 345 GLY A N 1
ATOM 2736 C CA . GLY A 1 345 ? -9.604 1.903 0.381 1.00 93.38 345 GLY A CA 1
ATOM 2737 C C . GLY A 1 345 ? -10.184 1.165 1.584 1.00 93.38 345 GLY A C 1
ATOM 2738 O O . GLY A 1 345 ? -9.690 1.277 2.706 1.00 93.38 345 GLY A O 1
ATOM 2739 N N . ILE A 1 346 ? -11.244 0.397 1.341 1.00 96.25 346 ILE A N 1
ATOM 2740 C CA . ILE A 1 346 ? -11.838 -0.503 2.330 1.00 96.25 346 ILE A CA 1
ATOM 2741 C C . ILE A 1 346 ? -11.550 -1.928 1.879 1.00 96.25 346 ILE A C 1
ATOM 2743 O O . ILE A 1 346 ? -12.074 -2.388 0.866 1.00 96.25 346 ILE A O 1
ATOM 2747 N N . GLY A 1 347 ? -10.704 -2.620 2.631 1.00 95.50 347 GLY A N 1
ATOM 2748 C CA . GLY A 1 347 ? -10.442 -4.039 2.444 1.00 95.50 347 GLY A CA 1
ATOM 2749 C C . GLY A 1 347 ? -11.340 -4.907 3.310 1.00 95.50 347 GLY A C 1
ATOM 2750 O O . GLY A 1 347 ? -12.061 -4.436 4.190 1.00 95.50 347 GLY A O 1
ATOM 2751 N N . ILE A 1 348 ? -11.231 -6.211 3.100 1.00 95.75 348 ILE A N 1
ATOM 2752 C CA . ILE A 1 348 ? -11.835 -7.229 3.957 1.00 95.75 348 ILE A CA 1
ATOM 2753 C C . ILE A 1 348 ? -10.741 -8.133 4.517 1.00 95.75 348 ILE A C 1
ATOM 2755 O O . ILE A 1 348 ? -9.741 -8.399 3.852 1.00 95.75 348 ILE A O 1
ATOM 2759 N N . CYS A 1 349 ? -10.932 -8.630 5.732 1.00 93.75 349 CYS A N 1
ATOM 2760 C CA . CYS A 1 349 ? -10.129 -9.710 6.292 1.00 93.75 349 CYS A CA 1
ATOM 2761 C C . CYS A 1 349 ? -11.033 -10.824 6.838 1.00 93.75 349 CYS A C 1
ATOM 2763 O O . CYS A 1 349 ? -12.242 -10.648 7.004 1.00 93.75 349 CYS A O 1
ATOM 2765 N N . GLY A 1 350 ? -10.452 -12.004 7.061 1.00 90.94 350 GLY A N 1
ATOM 2766 C CA . GLY A 1 350 ? -11.181 -13.159 7.584 1.00 90.94 350 GLY A CA 1
ATOM 2767 C C . GLY A 1 350 ? -12.094 -13.865 6.567 1.00 90.94 350 GLY A C 1
ATOM 2768 O O . GLY A 1 350 ? -13.027 -14.570 6.950 1.00 90.94 350 GLY A O 1
ATOM 2769 N N . PHE A 1 351 ? -11.874 -13.665 5.261 1.00 92.38 351 PHE A N 1
ATOM 2770 C CA . PHE A 1 351 ? -12.695 -14.293 4.217 1.00 92.38 351 PHE A CA 1
ATOM 2771 C C . PHE A 1 351 ? -12.587 -15.826 4.230 1.00 92.38 351 PHE A C 1
ATOM 2773 O O . PHE A 1 351 ? -13.577 -16.523 4.020 1.00 92.38 351 PHE A O 1
ATOM 2780 N N . SER A 1 352 ? -11.408 -16.374 4.536 1.00 89.88 352 SER A N 1
ATOM 2781 C CA . SER A 1 352 ? -11.220 -17.828 4.593 1.00 89.88 352 SER A CA 1
ATOM 2782 C C . SER A 1 352 ? -12.027 -18.478 5.723 1.00 89.88 352 SER A C 1
ATOM 2784 O O . SER A 1 352 ? -12.537 -19.588 5.581 1.00 89.88 352 SER A O 1
ATOM 2786 N N . GLU A 1 353 ? -12.192 -17.769 6.834 1.00 86.19 353 GLU A N 1
ATOM 2787 C CA . GLU A 1 353 ? -12.954 -18.164 8.009 1.00 86.19 353 GLU A CA 1
ATOM 2788 C C . GLU A 1 353 ? -14.455 -18.119 7.718 1.00 86.19 353 GLU A C 1
ATOM 2790 O O . GLU A 1 353 ? -15.186 -19.014 8.142 1.00 86.19 353 GLU A O 1
ATOM 2795 N N . VAL A 1 354 ? -14.907 -17.139 6.927 1.00 88.56 354 VAL A N 1
ATOM 2796 C CA . VAL A 1 354 ? -16.279 -17.100 6.398 1.00 88.56 354 VAL A CA 1
ATOM 2797 C C . VAL A 1 354 ? -16.569 -18.342 5.557 1.00 88.56 354 VAL A C 1
ATOM 2799 O O . VAL A 1 354 ? -17.584 -19.006 5.770 1.00 88.56 354 VAL A O 1
ATOM 2802 N N . LEU A 1 355 ? -15.670 -18.696 4.631 1.00 88.12 355 LEU A N 1
ATOM 2803 C CA . LEU A 1 355 ? -15.836 -19.885 3.790 1.00 88.12 355 LEU A CA 1
ATOM 2804 C C . LEU A 1 355 ? -15.860 -21.178 4.617 1.00 88.12 355 LEU A C 1
ATOM 2806 O O . LEU A 1 355 ? -16.657 -22.072 4.332 1.00 88.12 355 LEU A O 1
ATOM 2810 N N . GLN A 1 356 ? -15.017 -21.276 5.649 1.00 84.88 356 GLN A N 1
ATOM 2811 C CA . GLN A 1 356 ? -15.002 -22.421 6.563 1.00 84.88 356 GLN A CA 1
ATOM 2812 C C . GLN A 1 356 ? -16.323 -22.551 7.329 1.00 84.88 356 GLN A C 1
ATOM 2814 O O . GLN A 1 356 ? -16.904 -23.636 7.361 1.00 84.88 356 GLN A O 1
ATOM 2819 N N . ALA A 1 357 ? -16.836 -21.450 7.880 1.00 82.00 357 ALA A N 1
ATOM 2820 C CA . ALA A 1 357 ? -18.091 -21.456 8.627 1.00 82.00 357 ALA A CA 1
ATOM 2821 C C . ALA A 1 357 ? -19.306 -21.799 7.755 1.00 82.00 357 ALA A C 1
ATOM 2823 O O . ALA A 1 357 ? -20.206 -22.497 8.216 1.00 82.00 357 ALA A O 1
ATOM 2824 N N . LYS A 1 358 ? -19.315 -21.375 6.484 1.00 78.88 358 LYS A N 1
ATOM 2825 C CA . LYS A 1 358 ? -20.372 -21.741 5.528 1.00 78.88 358 LYS A CA 1
ATOM 2826 C C . LYS A 1 358 ? -20.346 -23.221 5.137 1.00 78.88 358 LYS A C 1
ATOM 2828 O O . LYS A 1 358 ? -21.401 -23.805 4.919 1.00 78.88 358 LYS A O 1
ATOM 2833 N N . LYS A 1 359 ? -19.160 -23.837 5.046 1.00 76.06 359 LYS A N 1
ATOM 2834 C CA . LYS A 1 359 ? -19.017 -25.265 4.703 1.00 76.06 359 LYS A CA 1
ATOM 2835 C C . LYS A 1 359 ? -19.294 -26.205 5.874 1.00 76.06 359 LYS A C 1
ATOM 2837 O O . LYS A 1 359 ? -19.708 -27.336 5.649 1.00 76.06 359 LYS A O 1
ATOM 2842 N N . SER A 1 360 ? -19.057 -25.760 7.105 1.00 64.69 360 SER A N 1
ATOM 2843 C CA . SER A 1 360 ? -19.342 -26.540 8.306 1.00 64.69 360 SER A CA 1
ATOM 2844 C C . SER A 1 360 ? -19.868 -25.614 9.402 1.00 64.69 360 SER A C 1
ATOM 2846 O O . SER A 1 360 ? -19.069 -25.091 10.181 1.00 64.69 360 SER A O 1
ATOM 2848 N N . PRO A 1 361 ? -21.197 -25.424 9.518 1.00 55.94 361 PRO A N 1
ATOM 2849 C CA . PRO A 1 361 ? -21.789 -24.520 10.512 1.00 55.94 361 PRO A CA 1
ATOM 2850 C C . PRO A 1 361 ? -21.521 -24.943 11.970 1.00 55.94 361 PRO A C 1
ATOM 2852 O O . PRO A 1 361 ? -21.769 -24.176 12.897 1.00 55.94 361 PRO A O 1
ATOM 2855 N N . THR A 1 362 ? -20.991 -26.153 12.178 1.00 45.72 362 THR A N 1
ATOM 2856 C CA . THR A 1 362 ? -20.543 -26.700 13.467 1.00 45.72 362 THR A CA 1
ATOM 2857 C C . THR A 1 362 ? -19.076 -26.419 13.794 1.00 45.72 362 THR A C 1
ATOM 2859 O O . THR A 1 362 ? -18.678 -26.614 14.942 1.00 45.72 362 THR A O 1
ATOM 2862 N N . VAL A 1 363 ? -18.257 -25.969 12.832 1.00 43.03 363 VAL A N 1
ATOM 2863 C CA . VAL A 1 363 ? -16.890 -25.521 13.125 1.00 43.03 363 VAL A CA 1
ATOM 2864 C C . VAL A 1 363 ? -17.022 -24.162 13.800 1.00 43.03 363 VAL A C 1
ATOM 2866 O O . VAL A 1 363 ? -17.525 -23.228 13.171 1.00 43.03 363 VAL A O 1
ATOM 2869 N N . PRO A 1 364 ? -16.603 -24.018 15.071 1.00 46.19 364 PRO A N 1
ATOM 2870 C CA . PRO A 1 364 ? -16.672 -22.735 15.739 1.00 46.19 364 PRO A CA 1
ATOM 2871 C C . PRO A 1 364 ? -15.887 -21.735 14.900 1.00 46.19 364 PRO A C 1
ATOM 2873 O O . PRO A 1 364 ? -14.690 -21.924 14.658 1.00 46.19 364 PRO A O 1
ATOM 2876 N N . LEU A 1 365 ? -16.551 -20.665 14.455 1.00 49.53 365 LEU A N 1
ATOM 2877 C CA . LEU A 1 365 ? -15.842 -19.475 14.011 1.00 49.53 365 LEU A CA 1
ATOM 2878 C C . LEU A 1 365 ? -14.855 -19.145 15.117 1.00 49.53 365 LEU A C 1
ATOM 2880 O O . LEU A 1 365 ? -15.280 -18.883 16.243 1.00 49.53 365 LEU A O 1
ATOM 2884 N N . ARG A 1 366 ? -13.554 -19.190 14.809 1.00 52.28 366 ARG A N 1
ATOM 2885 C CA . ARG A 1 366 ? -12.461 -19.114 15.795 1.00 52.28 366 ARG A CA 1
ATOM 2886 C C . ARG A 1 366 ? -12.494 -17.852 16.681 1.00 52.28 366 ARG A C 1
ATOM 2888 O O . ARG A 1 366 ? -11.666 -17.738 17.576 1.00 52.28 366 ARG A O 1
ATOM 2895 N N . HIS A 1 367 ? -13.454 -16.942 16.474 1.00 49.12 367 HIS A N 1
ATOM 2896 C CA . HIS A 1 367 ? -13.592 -15.660 17.160 1.00 49.12 367 HIS A CA 1
ATOM 2897 C C . HIS A 1 367 ? -15.023 -15.241 17.558 1.00 49.12 367 HIS A C 1
ATOM 2899 O O . HIS A 1 367 ? -15.196 -14.079 17.934 1.00 49.12 367 HIS A O 1
ATOM 2905 N N . LYS A 1 368 ? -16.054 -16.105 17.517 1.00 42.12 368 LYS A N 1
ATOM 2906 C CA . LYS A 1 368 ? -17.378 -15.719 18.059 1.00 42.12 368 LYS A CA 1
ATOM 2907 C C . LYS A 1 368 ? -17.545 -16.197 19.504 1.00 42.12 368 LYS A C 1
ATOM 2909 O O . LYS A 1 368 ? -17.746 -17.381 19.755 1.00 42.12 368 LYS A O 1
ATOM 2914 N N . ILE A 1 369 ? -17.488 -15.253 20.448 1.00 36.34 369 ILE A N 1
ATOM 2915 C CA . ILE A 1 369 ? -17.958 -15.459 21.822 1.00 36.34 369 ILE A CA 1
ATOM 2916 C C . ILE A 1 369 ? -19.436 -15.847 21.730 1.00 36.34 369 ILE A C 1
ATOM 2918 O O . ILE A 1 369 ? -20.239 -15.123 21.138 1.00 36.34 369 ILE A O 1
ATOM 2922 N N . SER A 1 370 ? -19.792 -17.003 22.292 1.00 36.91 370 SER A N 1
ATOM 2923 C CA . SER A 1 370 ? -21.192 -17.375 22.465 1.00 36.91 370 SER A CA 1
ATOM 2924 C C . SER A 1 370 ? -21.833 -16.323 23.369 1.00 36.91 370 SER A C 1
ATOM 2926 O O . SER A 1 370 ? -21.410 -16.179 24.517 1.00 36.91 370 SER A O 1
ATOM 2928 N N . GLN A 1 371 ? -22.836 -15.597 22.875 1.00 33.97 371 GLN A N 1
ATOM 2929 C CA . GLN A 1 371 ? -23.751 -14.853 23.737 1.00 33.97 371 GLN A CA 1
ATOM 2930 C C . GLN A 1 371 ? -24.563 -15.877 24.541 1.00 33.97 371 GLN A C 1
ATOM 2932 O O . GLN A 1 371 ? -25.669 -16.248 24.160 1.00 33.97 371 GLN A O 1
ATOM 2937 N N . LYS A 1 372 ? -23.985 -16.414 25.615 1.00 28.50 372 LYS A N 1
ATOM 2938 C CA . LYS A 1 372 ? -24.753 -17.097 26.650 1.00 28.50 372 LYS A CA 1
ATOM 2939 C C . LYS A 1 372 ? -24.963 -16.095 27.779 1.00 28.50 372 LYS A C 1
ATOM 2941 O O . LYS A 1 372 ? -24.001 -15.775 28.466 1.00 28.50 372 LYS A O 1
ATOM 2946 N N . SER A 1 373 ? -26.209 -15.604 27.812 1.00 31.91 373 SER A N 1
ATOM 2947 C CA . SER A 1 373 ? -27.000 -15.048 28.928 1.00 31.91 373 SER A CA 1
ATOM 2948 C C . SER A 1 373 ? -26.255 -14.322 30.039 1.00 31.91 373 SER A C 1
ATOM 2950 O O . SER A 1 373 ? -25.585 -15.028 30.828 1.00 31.91 373 SER A O 1
#

Sequence (373 aa):
MNSVFKNICQNHCRDVTEYLRRSRILNSGQHLADFLHTNKLADKNEEVFEVFNRSTKFLADAGKKYYGTQEAANWHYKFLRSVADFKVILGSPMLTNAGRREKSVSACSIPPVNLSKMKREEIAQMVGDYHTRGMGTGFCLDDVAQPAEMVRYLNQVAMAEVQKGMIERSCGNMGVLSIHHPEVLSFIRVKQDSPDIKDWKFNLSVNITDAFIQSLENKEPFTLSNGQKVDPQVLMSLIAEHAHATGDPGLIFMDRINRLNRVPHMGRYETVVPCGEVSLFSGEVCQFSYLNLPRFLEKGEIDWDALKESIQTTMLILDNAVEVNIDRMPTKQSAEVISNLRRVGIGICGFSEVLQAKKSPTVPLRHKISQKS

Secondary structure (DSSP, 8-state):
-HHHHHHHHHHHHHHHHHHHHHTTSS-TT--HHHHHHHTTSS-TT--HHHHHHHHHHHHHHHTHHHHHHHHHHHHHHHHHHHHHTTSEEE-HHHHHHTTT-SS----EE-----TTTS-HHHHHHHHHHHHTTT-EEEEE-TT-SSHHHHHHHHHHHHHHHHHTT--SSPPPEEEEEETT-TTHHHHHTTTTT-TTGGG--EEEEEE--HHHHHHHHHTPPEEPTTS-EE-HHHHHHHHHHHHHHHS--EEE-HHHHHHT-S-GGG----EE-TTSS-EE-TT-EEEEEEEEGGGGEETTEE-HHHHHHHHHHHHHHHHHHHHHHHTT-SSHHHHHHHHHH--EEEEEE-HHHHHHHHH-TTSPPTT------

pLDDT: mean 91.33, std 10.98, range [28.5, 98.69]

Radius of gyration: 22.65 Å; chains: 1; bounding box: 51×48×62 Å

Foldseek 3Di:
DLVVLVVLLVVLQVL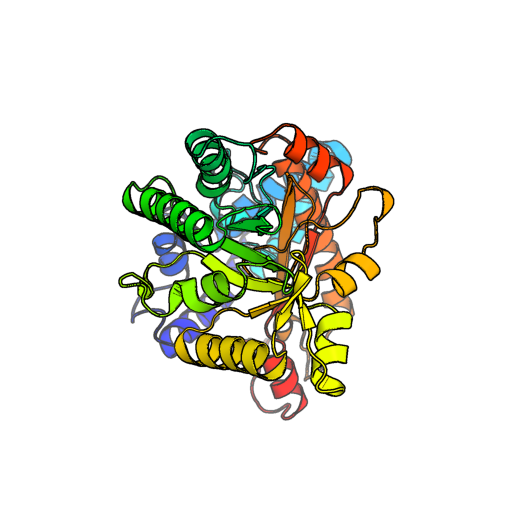VQVVCCVVVVDPPPDTPQNVCCVLQLDPPPADPLNLQLQLLLLLLVLCCVPVHDVVSVVLSVVSSNCVSNVQKFFDSLSSNDRNNHLAASFAEDEAQDDLQPDDLVVVLVSVLLQQLSNYFYEDECANPPASLVSLVSVQVSQLVCVVVVSHSDRHAYEYEYEPLHPCVLVQLCSLVPDPVLVSGRYAYEYADEPQLVVCVVVQHFDAHPVRDTDGSVVVVVSQVVSCVRRVDDHYDHQVVVQVPDPCCVVPGQRAAGRVRPDGHHHLETEGEMEGEQLSQDDLLDGVVVVNVSSVVSVLSSLLSSLSSCLVNRPDPSNSVNSVVVVHYYYHYPPVVLSVVCNVPVPPPSSRDDPPDD